Protein AF-A0A368CC00-F1 (afdb_monomer)

Nearest PDB structures (foldseek):
  4tw1-assembly1_D  TM=2.000E-01  e=1.979E+00  Staphylococcus aureus subsp. aureus USA300_TCH1516
  7zty-assembly1_A  TM=1.987E-01  e=5.947E+00  Thermochaetoides thermophila

Radius of gyration: 22.08 Å; Cα contacts (8 Å, |Δi|>4): 488; chains: 1; bounding box: 41×42×68 Å

Foldseek 3Di:
DWFDPPQQKTKAFDDPVCPVDAQQFWKWKDDPPDIDTATFNDWDPPPDRMIITGQPAPSAVVGDPHSGNPDRDDPPIDMDTDKDKDWDWDADPPAGAIFIKIKIWGTHPSDIDIDIDGDGPQWHDKDKWFFFDPPPLPLDGPDTHHPVVCVVVVRPVRTFKMKMKIKGWDRDLPAPAWDQDWDQGHNDTHTDDGTSIDMDMDIDMDTDDD

Secondary structure (DSSP, 8-state):
----SSTTEEEEE--TT-TT--TT-EEEEE-SS-EEEEE-SEE--SS-SEEEEE--BTSSSS-BSSS--SS---TT-EEEE---EEEEEEE-SSSSSEEEEEEEEEEETTEEEEEEEEEEETEEEEEEEEEE--STT-S---EEE-HHHHHHHT-GGGEEEEEEEEEEE-SS---SSPB--EEEETTEEEE--SBS--EEEEEEEEE---

Solvent-accessible surface area (backbone atoms only — not comparable to full-atom values): 11896 Å² total; per-residue (Å²): 112,28,81,52,98,48,53,43,42,49,53,40,69,67,60,94,86,50,81,80,72,47,38,23,23,38,34,36,38,36,53,100,85,52,74,48,79,46,34,27,47,39,57,56,82,80,85,53,71,53,31,45,33,30,27,46,46,67,75,29,57,93,44,27,95,47,34,63,47,97,65,80,56,46,67,83,47,48,76,45,81,56,74,55,70,47,75,48,74,43,74,36,90,89,57,78,62,24,12,35,32,39,33,41,46,45,49,50,71,32,40,81,46,75,50,79,43,84,74,43,75,29,25,74,45,78,34,63,20,37,18,26,37,83,62,93,76,78,84,51,62,77,49,70,41,44,66,70,56,34,64,75,69,70,43,68,92,35,47,36,27,38,34,39,8,38,34,36,37,44,82,59,63,77,42,94,59,70,39,77,61,72,46,77,28,45,92,38,82,41,79,59,78,78,37,26,44,50,71,53,78,48,77,52,74,45,79,48,85,128

Sequence (210 aa):
DHTSADHTKLILKRKQTQDWLEDGSLIVVCDAFNTTLFQASDISHNNQPDITIASAAAQVQPGNTTDQIDHDYSQGAQVANYEPSIYFIAQSVSEDGYSLFREYLNIAKGKLTSRREELVTGVENMQLQFGLDLDAQDGIADAYFSASHIDEYYMWDAVLAVKVGLLFASEDGVRKDFDNNEYVLADTLVSVNKDKRKRYINHFVVSVRN

Mean predicted aligned error: 6.99 Å

pLDDT: mean 88.18, std 9.99, range [43.09, 98.44]

Structure (mmCIF, N/CA/C/O backbone):
data_AF-A0A368CC00-F1
#
_entry.id   AF-A0A368CC00-F1
#
loop_
_atom_site.group_PDB
_atom_site.id
_atom_site.type_symbol
_atom_site.label_atom_id
_atom_site.label_alt_id
_atom_site.label_comp_id
_atom_site.label_asym_id
_atom_site.label_entity_id
_atom_site.label_seq_id
_atom_site.pdbx_PDB_ins_code
_atom_site.Cartn_x
_atom_site.Cartn_y
_atom_site.Cartn_z
_atom_site.occupancy
_atom_site.B_iso_or_equiv
_atom_site.auth_seq_id
_atom_site.auth_comp_id
_atom_site.auth_asym_id
_atom_site.auth_atom_id
_atom_site.pdbx_PDB_model_num
ATOM 1 N N . ASP A 1 1 ? 5.771 -3.993 -31.595 1.00 43.09 1 ASP A N 1
ATOM 2 C CA . ASP A 1 1 ? 7.012 -4.768 -31.764 1.00 43.09 1 ASP A CA 1
ATOM 3 C C . ASP A 1 1 ? 8.024 -4.136 -30.845 1.00 43.09 1 ASP A C 1
ATOM 5 O O . ASP A 1 1 ? 8.353 -2.975 -31.053 1.00 43.09 1 ASP A O 1
ATOM 9 N N . HIS A 1 2 ? 8.359 -4.834 -29.763 1.00 49.88 2 HIS A N 1
ATOM 10 C CA . HIS A 1 2 ? 9.325 -4.391 -28.764 1.00 49.88 2 HIS A CA 1
ATOM 11 C C . HIS A 1 2 ? 10.575 -5.241 -28.982 1.00 49.88 2 HIS A C 1
ATOM 13 O O . HIS A 1 2 ? 10.493 -6.467 -28.984 1.00 49.88 2 HIS A O 1
ATOM 19 N N . THR A 1 3 ? 11.693 -4.591 -29.275 1.00 45.44 3 THR A N 1
ATOM 20 C CA . THR A 1 3 ? 13.013 -5.216 -29.360 1.00 45.44 3 THR A CA 1
ATOM 21 C C . THR A 1 3 ? 13.986 -4.195 -28.807 1.00 45.44 3 THR A C 1
ATOM 23 O O . THR A 1 3 ? 14.222 -3.178 -29.461 1.00 45.44 3 THR A O 1
ATOM 26 N N . SER A 1 4 ? 14.525 -4.430 -27.619 1.00 47.78 4 SER A N 1
ATOM 27 C CA . SER A 1 4 ? 15.729 -3.736 -27.190 1.00 47.78 4 SER A CA 1
ATOM 28 C C . SER A 1 4 ? 16.816 -4.774 -26.961 1.00 47.78 4 SER A C 1
ATOM 30 O O . SER A 1 4 ? 16.560 -5.787 -26.336 1.00 47.78 4 SER A O 1
ATOM 32 N N . ALA A 1 5 ? 17.993 -4.542 -27.541 1.00 49.59 5 ALA A N 1
ATOM 33 C CA . ALA A 1 5 ? 19.247 -5.201 -27.165 1.00 49.59 5 ALA A CA 1
ATOM 34 C C . ALA A 1 5 ? 20.082 -4.281 -26.245 1.00 49.59 5 ALA A C 1
ATOM 36 O O . ALA A 1 5 ? 21.257 -4.532 -25.994 1.00 49.59 5 ALA A O 1
ATOM 37 N N . ASP A 1 6 ? 19.483 -3.168 -25.812 1.00 61.38 6 ASP A N 1
ATOM 38 C CA . ASP A 1 6 ? 20.037 -2.160 -24.918 1.00 61.38 6 ASP A CA 1
ATOM 39 C C . ASP A 1 6 ? 19.064 -2.043 -23.745 1.00 61.38 6 ASP A C 1
ATOM 41 O O . ASP A 1 6 ? 18.026 -1.380 -23.832 1.00 61.38 6 ASP A O 1
ATOM 45 N N . HIS A 1 7 ? 19.374 -2.736 -22.654 1.00 77.25 7 HIS A N 1
ATOM 46 C CA . HIS A 1 7 ? 18.510 -2.827 -21.479 1.00 77.25 7 HIS A CA 1
ATOM 47 C C . HIS A 1 7 ? 18.250 -1.446 -20.838 1.00 77.25 7 HIS A C 1
ATOM 49 O O . HIS A 1 7 ? 17.486 -1.350 -19.898 1.00 77.25 7 HIS A O 1
ATOM 55 N N . THR A 1 8 ? 18.825 -0.345 -21.335 1.00 83.00 8 THR A N 1
ATOM 56 C CA . THR A 1 8 ? 18.574 1.016 -20.831 1.00 83.00 8 THR A CA 1
ATOM 57 C C . THR A 1 8 ? 17.361 1.726 -21.443 1.00 83.00 8 THR A C 1
ATOM 59 O O . THR A 1 8 ? 17.079 2.888 -21.117 1.00 83.00 8 THR A O 1
ATOM 62 N N . LYS A 1 9 ? 16.671 1.086 -22.399 1.00 86.38 9 LYS A N 1
ATOM 63 C CA . LYS A 1 9 ? 15.578 1.709 -23.157 1.00 86.38 9 LYS A CA 1
ATOM 64 C C . LYS A 1 9 ? 14.440 0.747 -23.452 1.00 86.38 9 LYS A C 1
ATOM 66 O O . LYS A 1 9 ? 14.650 -0.377 -23.898 1.00 86.38 9 LYS A O 1
ATOM 71 N N . LEU A 1 10 ? 13.222 1.269 -23.349 1.00 88.88 10 LEU A N 1
ATOM 72 C CA . LEU A 1 10 ? 12.001 0.624 -23.816 1.00 88.88 10 LEU A CA 1
ATOM 73 C C . LEU A 1 10 ? 11.487 1.335 -25.074 1.00 88.88 10 LEU A C 1
ATOM 75 O O . LEU A 1 10 ? 11.320 2.553 -25.084 1.00 88.88 10 LEU A O 1
ATOM 79 N N . ILE A 1 11 ? 11.220 0.585 -26.146 1.00 87.81 11 ILE A N 1
ATOM 80 C CA . ILE A 1 11 ? 10.728 1.135 -27.420 1.00 87.81 11 ILE A CA 1
ATOM 81 C C . ILE A 1 11 ? 9.283 0.701 -27.635 1.00 87.81 11 ILE A C 1
ATOM 83 O O . ILE A 1 11 ? 9.006 -0.492 -27.720 1.00 87.81 11 ILE A O 1
ATOM 87 N N . LEU A 1 12 ? 8.357 1.650 -27.769 1.00 86.06 12 LEU A N 1
ATOM 88 C CA . LEU A 1 12 ? 6.931 1.415 -28.006 1.00 86.06 12 LEU A CA 1
ATOM 89 C C . LEU A 1 12 ? 6.512 1.900 -29.393 1.00 86.06 12 LEU A C 1
ATOM 91 O O . LEU A 1 12 ? 7.021 2.895 -29.891 1.00 86.06 12 LEU A O 1
ATOM 95 N N . LYS A 1 13 ? 5.504 1.263 -29.997 1.00 84.88 13 LYS A N 1
ATOM 96 C CA . LYS A 1 13 ? 4.810 1.855 -31.152 1.00 84.88 13 LYS A CA 1
ATOM 97 C C . LYS A 1 13 ? 3.886 2.971 -30.672 1.00 84.88 13 LYS A C 1
ATOM 99 O O . LYS A 1 13 ? 3.103 2.740 -29.748 1.00 84.88 13 LYS A O 1
ATOM 104 N N . ARG A 1 14 ? 3.938 4.140 -31.318 1.00 82.88 14 ARG A N 1
ATOM 105 C CA . ARG A 1 14 ? 3.078 5.274 -30.964 1.00 82.88 14 ARG A CA 1
ATOM 106 C C . ARG A 1 14 ? 1.606 4.964 -31.249 1.00 82.88 14 ARG A C 1
ATOM 108 O O . ARG A 1 14 ? 1.251 4.502 -32.333 1.00 82.88 14 ARG A O 1
ATOM 115 N N . LYS A 1 15 ? 0.740 5.287 -30.289 1.00 79.06 15 LYS A N 1
ATOM 116 C CA . LYS A 1 15 ? -0.726 5.262 -30.390 1.00 79.06 15 LYS A CA 1
ATOM 117 C C . LYS A 1 15 ? -1.311 6.558 -29.825 1.00 79.06 15 LYS A C 1
ATOM 119 O O . LYS A 1 15 ? -0.718 7.162 -28.943 1.00 79.06 15 LYS A O 1
ATOM 124 N N . GLN A 1 16 ? -2.498 6.954 -30.290 1.00 64.94 16 GLN A N 1
ATOM 125 C CA . GLN A 1 16 ? -3.190 8.165 -29.809 1.00 64.94 16 GLN A CA 1
ATOM 126 C C . GLN A 1 16 ? -3.558 8.126 -28.314 1.00 64.94 16 GLN A C 1
ATOM 128 O O . GLN A 1 16 ? -3.857 9.152 -27.734 1.00 64.94 16 GLN A O 1
ATOM 133 N N . THR A 1 17 ? -3.551 6.955 -27.675 1.00 72.75 17 THR A N 1
ATOM 134 C CA . THR A 1 17 ? -3.926 6.782 -26.260 1.00 72.75 17 THR A CA 1
ATOM 135 C C . THR A 1 17 ? -2.736 6.863 -25.296 1.00 72.75 17 THR A C 1
ATOM 137 O O . THR A 1 17 ? -2.856 6.456 -24.145 1.00 72.75 17 THR A O 1
ATOM 140 N N . GLN A 1 18 ? -1.567 7.307 -25.762 1.00 78.00 18 GLN A N 1
ATOM 141 C CA . GLN A 1 18 ? -0.317 7.345 -24.990 1.00 78.00 18 GLN A CA 1
ATOM 142 C C . GLN A 1 18 ? 0.048 8.753 -24.498 1.00 78.00 18 GLN A C 1
ATOM 144 O O . GLN A 1 18 ? 1.180 8.978 -24.088 1.00 78.00 18 GLN A O 1
ATOM 149 N N . ASP A 1 19 ? -0.910 9.682 -24.488 1.00 77.69 19 ASP A N 1
ATOM 150 C CA . ASP A 1 19 ? -0.701 11.076 -24.062 1.00 77.69 19 ASP A CA 1
ATOM 151 C C . ASP A 1 19 ? -0.300 11.217 -22.581 1.00 77.69 19 ASP A C 1
ATOM 153 O O . ASP A 1 19 ? 0.148 12.275 -22.156 1.00 77.69 19 ASP A O 1
ATOM 157 N N . TRP A 1 20 ? -0.448 10.149 -21.793 1.00 81.56 20 TRP A N 1
ATOM 158 C CA . TRP A 1 20 ? -0.016 10.074 -20.396 1.00 81.56 20 TRP A CA 1
ATOM 159 C C . TRP A 1 20 ? 1.500 9.851 -20.229 1.00 81.56 20 TRP A C 1
ATOM 161 O O . TRP A 1 20 ? 2.022 10.011 -19.125 1.00 81.56 20 TRP A O 1
ATOM 171 N N . LEU A 1 21 ? 2.208 9.450 -21.293 1.00 85.50 21 LEU A N 1
ATOM 172 C CA . LEU A 1 21 ? 3.658 9.258 -21.271 1.00 85.50 21 LEU A CA 1
ATOM 173 C C . LEU A 1 21 ? 4.362 10.617 -21.356 1.00 85.50 21 LEU A C 1
ATOM 175 O O . LEU A 1 21 ? 4.478 11.206 -22.432 1.00 85.50 21 LEU A O 1
ATOM 179 N N . GLU A 1 22 ? 4.875 11.078 -20.221 1.00 85.00 22 GLU A N 1
ATOM 180 C CA . GLU A 1 22 ? 5.704 12.274 -20.103 1.00 85.00 22 GLU A CA 1
ATOM 181 C C . GLU A 1 22 ? 7.027 11.938 -19.396 1.00 85.00 22 GLU A C 1
ATOM 183 O O . GLU A 1 22 ? 7.140 10.923 -18.700 1.00 85.00 22 GLU A O 1
ATOM 188 N N . ASP A 1 23 ? 8.036 12.800 -19.545 1.00 85.75 23 ASP A N 1
ATOM 189 C CA . ASP A 1 23 ? 9.272 12.685 -18.767 1.00 85.75 23 ASP A CA 1
ATOM 190 C C . ASP A 1 23 ? 8.954 12.561 -17.270 1.00 85.75 23 ASP A C 1
ATOM 192 O O . ASP A 1 23 ? 8.089 13.256 -16.731 1.00 85.75 23 ASP A O 1
ATOM 196 N N . GLY A 1 24 ? 9.651 11.671 -16.570 1.00 86.38 24 GLY A N 1
ATOM 197 C CA . GLY A 1 24 ? 9.467 11.429 -15.144 1.00 86.38 24 GLY A CA 1
ATOM 198 C C . GLY A 1 24 ? 8.246 10.591 -14.757 1.00 86.38 24 GLY A C 1
ATOM 199 O O . GLY A 1 24 ? 8.087 10.368 -13.554 1.00 86.38 24 GLY A O 1
ATOM 200 N N . SER A 1 25 ? 7.412 10.131 -15.700 1.00 86.62 25 SER A N 1
ATOM 201 C CA . SER A 1 25 ? 6.318 9.191 -15.410 1.00 86.62 25 SER A CA 1
ATOM 202 C C . SER A 1 25 ? 6.848 7.889 -14.798 1.00 86.62 25 SER A C 1
ATOM 204 O O . SER A 1 25 ? 7.896 7.385 -15.209 1.00 86.62 25 SER A O 1
ATOM 206 N N . LEU A 1 26 ? 6.111 7.321 -13.838 1.00 88.19 26 LEU A N 1
ATOM 207 C CA . LEU A 1 26 ? 6.349 5.958 -13.358 1.00 88.19 26 LEU A CA 1
ATOM 208 C C . LEU A 1 26 ? 5.630 4.963 -14.266 1.00 88.19 26 LEU A C 1
ATOM 210 O O . LEU A 1 26 ? 4.428 5.073 -14.509 1.00 88.19 26 LEU A O 1
ATOM 214 N N . ILE A 1 27 ? 6.374 3.988 -14.761 1.00 89.44 27 ILE A N 1
ATOM 215 C CA . ILE A 1 27 ? 5.919 3.059 -15.783 1.00 89.44 27 ILE A CA 1
ATOM 216 C C . ILE A 1 27 ? 6.045 1.646 -15.246 1.00 89.44 27 ILE A C 1
ATOM 218 O O . ILE A 1 27 ? 7.117 1.248 -14.793 1.00 89.44 27 ILE A O 1
ATOM 222 N N . VAL A 1 28 ? 4.957 0.886 -15.355 1.00 90.81 28 VAL A N 1
ATOM 223 C CA . VAL A 1 28 ? 5.006 -0.572 -15.258 1.00 90.81 28 VAL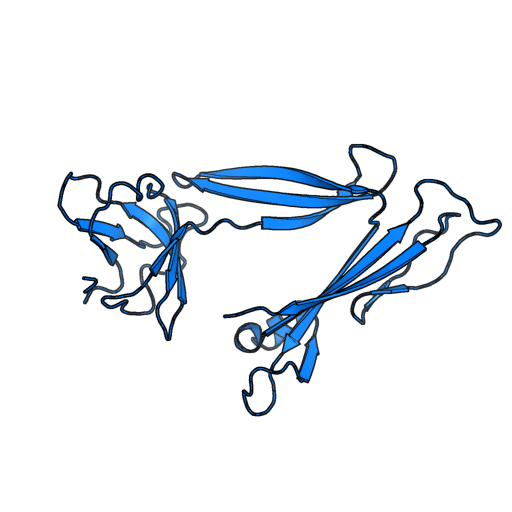 A CA 1
ATOM 224 C C . VAL A 1 28 ? 5.009 -1.137 -16.666 1.00 90.81 28 VAL A C 1
ATOM 226 O O . VAL A 1 28 ? 4.135 -0.819 -17.476 1.00 90.81 28 VAL A O 1
ATOM 229 N N . VAL A 1 29 ? 5.981 -1.992 -16.947 1.00 90.94 29 VAL A N 1
ATOM 230 C CA . VAL A 1 29 ? 5.980 -2.862 -18.117 1.00 90.94 29 VAL A CA 1
ATOM 231 C C . VAL A 1 29 ? 5.901 -4.307 -17.640 1.00 90.94 29 VAL A C 1
ATOM 233 O O . VAL A 1 29 ? 6.588 -4.676 -16.693 1.00 90.94 29 VAL A O 1
ATOM 236 N N . CYS A 1 30 ? 5.033 -5.108 -18.252 1.00 90.81 30 CYS A N 1
ATOM 237 C CA . CYS A 1 30 ? 4.874 -6.514 -17.899 1.00 90.81 30 CYS A CA 1
ATOM 238 C C . CYS A 1 30 ? 4.660 -7.404 -19.124 1.00 90.81 30 CYS A C 1
ATOM 240 O O . CYS A 1 30 ? 4.080 -6.992 -20.133 1.00 90.81 30 CYS A O 1
ATOM 242 N N . ASP A 1 31 ? 5.114 -8.647 -19.029 1.00 89.25 31 ASP A N 1
ATOM 243 C CA . ASP A 1 31 ? 4.758 -9.731 -19.938 1.00 89.25 31 ASP A CA 1
ATOM 244 C C . ASP A 1 31 ? 4.263 -10.955 -19.147 1.00 89.25 31 ASP A C 1
ATOM 246 O O . ASP A 1 31 ? 3.803 -10.828 -18.015 1.00 89.25 31 ASP A O 1
ATOM 25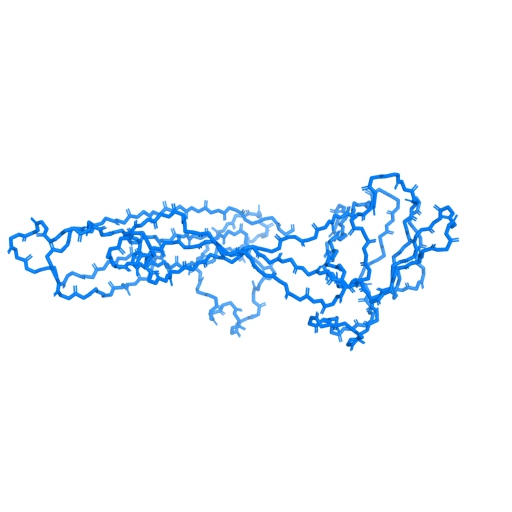0 N N . ALA A 1 32 ? 4.263 -12.141 -19.758 1.00 86.00 32 ALA A N 1
ATOM 251 C CA . ALA A 1 32 ? 3.787 -13.355 -19.097 1.00 86.00 32 ALA A CA 1
ATOM 252 C C . ALA A 1 32 ? 4.713 -13.862 -17.973 1.00 86.00 32 ALA A C 1
ATOM 254 O O . ALA A 1 32 ? 4.315 -14.770 -17.246 1.00 86.00 32 ALA A O 1
ATOM 255 N N . PHE A 1 33 ? 5.933 -13.332 -17.866 1.00 83.94 33 PHE A N 1
ATOM 256 C CA . PHE A 1 33 ? 6.987 -13.863 -17.004 1.00 83.94 33 PHE A CA 1
ATOM 257 C C . PHE A 1 33 ? 7.601 -12.814 -16.079 1.00 83.94 33 PHE A C 1
ATOM 259 O O . PHE A 1 33 ? 8.088 -13.186 -15.017 1.00 83.94 33 PHE A O 1
ATOM 266 N N . ASN A 1 34 ? 7.604 -11.537 -16.468 1.00 87.38 34 ASN A N 1
ATOM 267 C CA . ASN A 1 34 ? 8.261 -10.477 -15.711 1.00 87.38 34 ASN A CA 1
ATOM 268 C C . ASN A 1 34 ? 7.438 -9.191 -15.675 1.00 87.38 34 ASN A C 1
ATOM 270 O O . ASN A 1 34 ? 6.709 -8.865 -16.615 1.00 87.38 34 ASN A O 1
ATOM 274 N N . THR A 1 35 ? 7.641 -8.438 -14.596 1.00 88.69 35 THR A N 1
ATOM 275 C CA . THR A 1 35 ? 7.124 -7.086 -14.401 1.00 88.69 35 THR A CA 1
ATOM 276 C C . THR A 1 35 ? 8.266 -6.186 -13.936 1.00 88.69 35 THR A C 1
ATOM 278 O O . THR A 1 35 ? 8.996 -6.529 -13.011 1.00 88.69 35 THR A O 1
ATOM 281 N N . THR A 1 36 ? 8.410 -5.010 -14.544 1.00 90.00 36 THR A N 1
ATOM 282 C CA . THR A 1 36 ? 9.391 -3.994 -14.148 1.00 90.00 36 THR A CA 1
ATOM 283 C C . THR A 1 36 ? 8.680 -2.670 -13.926 1.00 90.00 36 THR A C 1
ATOM 285 O O . THR A 1 36 ? 7.953 -2.191 -14.798 1.00 90.00 36 THR A O 1
ATOM 288 N N . LEU A 1 37 ? 8.922 -2.064 -12.764 1.00 89.81 37 LEU A N 1
ATOM 289 C CA . LEU A 1 37 ? 8.551 -0.689 -12.449 1.00 89.81 37 LEU A CA 1
ATOM 290 C C . LEU A 1 37 ? 9.799 0.191 -12.554 1.00 89.81 37 LEU A C 1
ATOM 292 O O . LEU A 1 37 ? 10.796 -0.074 -11.890 1.00 89.81 37 LEU A O 1
ATOM 296 N N . PHE A 1 38 ? 9.736 1.253 -13.350 1.00 90.00 38 PHE A N 1
ATOM 297 C CA . PHE A 1 38 ? 10.816 2.234 -13.457 1.00 90.00 38 PHE A CA 1
ATOM 298 C C . PHE A 1 38 ? 10.265 3.636 -13.736 1.00 90.00 38 PHE A C 1
ATOM 300 O O . PHE A 1 38 ? 9.132 3.805 -14.185 1.00 90.00 38 PHE A O 1
ATOM 307 N N . GLN A 1 39 ? 11.066 4.661 -13.464 1.00 89.75 39 GLN A N 1
ATOM 308 C CA . GLN A 1 39 ? 10.773 6.045 -13.814 1.00 89.75 39 GLN A CA 1
ATOM 309 C C . GLN A 1 39 ? 11.385 6.383 -15.177 1.00 89.75 39 GLN A C 1
ATOM 311 O O . GLN A 1 39 ? 12.582 6.187 -15.396 1.00 89.75 39 GLN A O 1
ATOM 316 N N . ALA A 1 40 ? 10.588 6.926 -16.095 1.00 90.06 40 ALA A N 1
ATOM 317 C CA . ALA A 1 40 ? 11.091 7.418 -17.372 1.00 90.06 40 ALA A CA 1
ATOM 318 C C . ALA A 1 40 ? 12.011 8.625 -17.143 1.00 90.06 40 ALA A C 1
ATOM 320 O O . ALA A 1 40 ? 11.577 9.648 -16.618 1.00 90.06 40 ALA A O 1
ATOM 321 N N . SER A 1 41 ? 13.278 8.531 -17.539 1.00 89.56 41 SER A N 1
ATOM 322 C CA . SER A 1 41 ? 14.214 9.655 -17.445 1.00 89.56 41 SER A CA 1
ATOM 323 C C . SER A 1 41 ? 14.075 10.633 -18.613 1.00 89.56 41 SER A C 1
ATOM 325 O O . SER A 1 41 ? 14.362 11.812 -18.452 1.00 89.56 41 SER A O 1
ATOM 327 N N . ASP A 1 42 ? 13.683 10.122 -19.781 1.00 88.75 42 ASP A N 1
ATOM 328 C CA . ASP A 1 42 ? 13.477 10.876 -21.021 1.00 88.75 42 ASP A CA 1
ATOM 329 C C . ASP A 1 42 ? 12.530 10.088 -21.935 1.00 88.75 42 ASP A C 1
ATOM 331 O O . ASP A 1 42 ? 12.633 8.856 -22.026 1.00 88.75 42 ASP A O 1
ATOM 335 N N . ILE A 1 43 ? 11.613 10.784 -22.606 1.00 88.88 43 ILE A N 1
ATOM 336 C CA . ILE A 1 43 ? 10.687 10.213 -23.584 1.00 88.88 43 ILE A CA 1
ATOM 337 C C . ILE A 1 43 ? 10.849 10.914 -24.935 1.00 88.88 43 ILE A C 1
ATOM 339 O O . ILE A 1 43 ? 10.783 12.134 -25.071 1.00 88.88 43 ILE A O 1
ATOM 343 N N . SER A 1 44 ? 10.998 10.132 -26.008 1.00 88.69 44 SER A N 1
ATOM 344 C CA . SER A 1 44 ? 11.177 10.706 -27.341 1.00 88.69 44 SER A CA 1
ATOM 345 C C . SER A 1 44 ? 9.885 11.353 -27.872 1.00 88.69 44 SER A C 1
ATOM 347 O O . SER A 1 44 ? 8.945 10.672 -28.300 1.00 88.69 44 SER A O 1
ATOM 349 N N . HIS A 1 45 ? 9.876 12.683 -27.958 1.00 76.75 45 HIS A N 1
ATOM 350 C CA . HIS A 1 45 ? 8.760 13.481 -28.493 1.00 76.75 45 HIS A CA 1
ATOM 351 C C . HIS A 1 45 ? 8.883 13.825 -29.995 1.00 76.75 45 HIS A C 1
ATOM 353 O O . HIS A 1 45 ? 8.178 14.679 -30.525 1.00 76.75 45 HIS A O 1
ATOM 359 N N . ASN A 1 46 ? 9.777 13.162 -30.727 1.00 74.12 46 ASN A N 1
ATOM 360 C CA . ASN A 1 46 ? 10.240 13.541 -32.071 1.00 74.12 46 ASN A CA 1
ATOM 361 C C . ASN A 1 46 ? 9.299 13.193 -33.253 1.00 74.12 46 ASN A C 1
ATOM 363 O O . ASN A 1 46 ? 9.772 13.022 -34.377 1.00 74.12 46 ASN A O 1
ATOM 367 N N . ASN A 1 47 ? 7.982 13.071 -33.041 1.00 73.44 47 ASN A N 1
ATOM 368 C CA . ASN A 1 47 ? 6.987 12.710 -34.070 1.00 73.44 47 ASN A CA 1
ATOM 369 C C . ASN A 1 47 ? 7.282 11.418 -34.883 1.00 73.44 47 ASN A C 1
ATOM 371 O O . ASN A 1 47 ? 6.619 11.147 -35.881 1.00 73.44 47 ASN A O 1
ATOM 375 N N . GLN A 1 48 ? 8.206 10.566 -34.423 1.00 82.38 48 GLN A N 1
ATOM 376 C CA . GLN A 1 48 ? 8.544 9.279 -35.048 1.00 82.38 48 GLN A CA 1
ATOM 377 C C . GLN A 1 48 ? 7.476 8.200 -34.800 1.00 82.38 48 GLN A C 1
ATOM 379 O O . GLN A 1 48 ? 6.716 8.318 -33.841 1.00 82.38 48 GLN A O 1
ATOM 384 N N . PRO A 1 49 ? 7.385 7.140 -35.624 1.00 84.69 49 PRO A N 1
ATOM 385 C CA . PRO A 1 49 ? 6.419 6.055 -35.404 1.00 84.69 49 PRO A CA 1
ATOM 386 C C . PRO A 1 49 ? 6.613 5.327 -34.064 1.00 84.69 49 PRO A C 1
ATOM 388 O O . PRO A 1 49 ? 5.665 4.728 -33.550 1.00 84.69 49 PRO A O 1
ATOM 391 N N . ASP A 1 50 ? 7.814 5.419 -33.495 1.00 87.62 50 ASP A N 1
ATOM 392 C CA . ASP A 1 50 ? 8.205 4.744 -32.267 1.00 87.62 50 ASP A CA 1
ATOM 393 C C . ASP A 1 50 ? 8.482 5.781 -31.163 1.00 87.62 50 ASP A C 1
ATOM 395 O O . ASP A 1 50 ? 8.930 6.897 -31.435 1.00 87.62 50 ASP A O 1
ATOM 399 N N . ILE A 1 51 ? 8.173 5.411 -29.922 1.00 87.94 51 ILE A N 1
ATOM 400 C CA . ILE A 1 51 ? 8.473 6.155 -28.699 1.00 87.94 51 ILE A CA 1
ATOM 401 C C . ILE A 1 51 ? 9.572 5.390 -27.970 1.00 87.94 51 ILE A C 1
ATOM 403 O O . ILE A 1 51 ? 9.360 4.250 -27.564 1.00 87.94 51 ILE A O 1
ATOM 407 N N . THR A 1 52 ? 10.724 6.016 -27.789 1.00 89.31 52 THR A N 1
ATOM 408 C CA . THR A 1 52 ? 11.795 5.524 -26.926 1.00 89.31 52 THR A CA 1
ATOM 409 C C . THR A 1 52 ? 11.621 6.121 -25.539 1.00 89.31 52 THR A C 1
ATOM 411 O O . THR A 1 52 ? 11.452 7.331 -25.407 1.00 89.31 52 THR A O 1
ATOM 414 N N . ILE A 1 53 ? 11.683 5.272 -24.522 1.00 90.56 53 ILE A N 1
ATOM 415 C CA . ILE A 1 53 ? 11.623 5.628 -23.109 1.00 90.56 53 ILE A CA 1
ATOM 416 C C . ILE A 1 53 ? 12.956 5.210 -22.498 1.00 90.56 53 ILE A C 1
ATOM 418 O O . ILE A 1 53 ? 13.297 4.028 -22.527 1.00 90.56 53 ILE A O 1
ATOM 422 N N . ALA A 1 54 ? 13.716 6.167 -21.981 1.00 90.88 54 ALA A N 1
ATOM 423 C CA . ALA A 1 54 ? 14.975 5.902 -21.293 1.00 90.88 54 ALA A CA 1
ATOM 424 C C . ALA A 1 54 ? 14.756 5.707 -19.784 1.00 90.88 54 ALA A C 1
ATOM 426 O O . ALA A 1 54 ? 13.847 6.304 -19.203 1.00 90.88 54 ALA A O 1
ATOM 427 N N . SER A 1 55 ? 15.614 4.907 -19.150 1.00 90.44 55 SER A N 1
ATOM 428 C CA . SER A 1 55 ? 15.582 4.597 -17.712 1.00 90.44 55 SER A CA 1
ATOM 429 C C . SER A 1 55 ? 16.813 5.108 -16.952 1.00 90.44 55 SER A C 1
ATOM 431 O O . SER A 1 55 ? 17.172 4.537 -15.931 1.00 90.44 55 SER A O 1
ATOM 433 N N . ALA A 1 56 ? 17.472 6.183 -17.395 1.00 87.19 56 ALA A N 1
ATOM 434 C CA . ALA A 1 56 ? 18.733 6.640 -16.805 1.00 87.19 56 ALA A CA 1
ATOM 435 C C . ALA A 1 56 ? 18.653 6.868 -15.279 1.00 87.19 56 ALA A C 1
ATOM 437 O O . ALA A 1 56 ? 17.729 7.512 -14.771 1.00 87.19 56 ALA A O 1
ATOM 438 N N . ALA A 1 57 ? 19.667 6.385 -14.555 1.00 83.19 57 ALA A N 1
ATOM 439 C CA . ALA A 1 57 ? 19.750 6.509 -13.103 1.00 83.19 57 ALA A CA 1
ATOM 440 C C . ALA A 1 57 ? 19.850 7.977 -12.646 1.00 83.19 57 ALA A C 1
ATOM 442 O O . ALA A 1 57 ? 20.548 8.792 -13.255 1.00 83.19 57 ALA A O 1
ATOM 443 N N . ALA A 1 58 ? 19.180 8.298 -11.534 1.00 71.81 58 ALA A N 1
ATOM 444 C CA . ALA A 1 58 ? 19.294 9.566 -10.797 1.00 71.81 58 ALA A CA 1
ATOM 445 C C . ALA A 1 58 ? 19.089 10.886 -11.591 1.00 71.81 58 ALA A C 1
ATOM 447 O O . ALA A 1 58 ? 19.441 11.956 -11.094 1.00 71.81 58 ALA A O 1
ATOM 448 N N . GLN A 1 59 ? 18.520 10.851 -12.803 1.00 70.44 59 GLN A N 1
ATOM 449 C CA . GLN A 1 59 ? 18.190 12.061 -13.585 1.00 70.44 59 GLN A CA 1
ATOM 450 C C . GLN A 1 59 ? 16.842 12.687 -13.192 1.00 70.44 59 GLN A C 1
ATOM 452 O O . GLN A 1 59 ? 16.609 13.874 -13.408 1.00 70.44 59 GLN A O 1
ATOM 457 N N . VAL A 1 60 ? 15.964 11.889 -12.591 1.00 73.56 60 VAL A N 1
ATOM 458 C CA . VAL A 1 60 ? 14.630 12.267 -12.111 1.00 73.56 60 VAL A CA 1
ATOM 459 C C . VAL A 1 60 ? 14.516 11.925 -10.625 1.00 73.56 60 VAL A C 1
ATOM 461 O O . VAL A 1 60 ? 15.289 11.117 -10.123 1.00 73.56 60 VAL A O 1
ATOM 464 N N . GLN A 1 61 ? 13.610 12.584 -9.899 1.00 75.00 61 GLN A N 1
ATOM 465 C CA . GLN A 1 61 ? 13.362 12.324 -8.475 1.00 75.00 61 GLN A CA 1
ATOM 466 C C . GLN A 1 61 ? 11.997 11.622 -8.319 1.00 75.00 61 GLN A C 1
ATOM 468 O O . GLN A 1 61 ? 11.020 12.096 -8.912 1.00 75.00 61 GLN A O 1
ATOM 473 N N . PRO A 1 62 ? 11.895 10.510 -7.556 1.00 76.00 62 PRO A N 1
ATOM 474 C CA . PRO A 1 62 ? 12.950 9.876 -6.744 1.00 76.00 62 PRO A CA 1
ATOM 475 C C . PRO A 1 62 ? 14.043 9.141 -7.549 1.00 76.00 62 PRO A C 1
ATOM 477 O O . PRO A 1 62 ? 15.142 8.967 -7.032 1.00 76.00 62 PRO A O 1
ATOM 480 N N . GLY A 1 63 ? 13.780 8.791 -8.812 1.00 84.62 63 GLY A N 1
ATOM 481 C CA . GLY A 1 63 ? 14.771 8.253 -9.746 1.00 84.62 63 GLY A CA 1
ATOM 482 C C . GLY A 1 63 ? 14.924 6.739 -9.732 1.00 84.62 63 GLY A C 1
ATOM 483 O O . GLY A 1 63 ? 14.518 6.060 -8.793 1.00 84.62 63 GLY A O 1
ATOM 484 N N . ASN A 1 64 ? 15.544 6.219 -10.792 1.00 88.19 64 ASN A N 1
ATOM 485 C CA . ASN A 1 64 ? 15.934 4.814 -10.863 1.00 88.19 64 ASN A CA 1
ATOM 486 C C . ASN A 1 64 ? 17.255 4.591 -10.127 1.00 88.19 64 ASN A C 1
ATOM 488 O O . ASN A 1 64 ? 18.166 5.425 -10.195 1.00 88.19 64 ASN A O 1
ATOM 492 N N . THR A 1 65 ? 17.363 3.442 -9.465 1.00 87.88 65 THR A N 1
ATOM 493 C CA . THR A 1 65 ? 18.581 2.970 -8.794 1.00 87.88 65 THR A CA 1
ATOM 494 C C . THR A 1 65 ? 19.673 2.583 -9.790 1.00 87.88 65 THR A C 1
ATOM 496 O O . THR A 1 65 ? 20.853 2.806 -9.528 1.00 87.88 65 THR A O 1
ATOM 499 N N . THR A 1 66 ? 19.283 2.023 -10.934 1.00 87.56 66 THR A N 1
ATOM 500 C CA . THR A 1 66 ? 20.154 1.656 -12.057 1.00 87.56 66 THR A CA 1
ATOM 501 C C . THR A 1 66 ? 19.605 2.270 -13.343 1.00 87.56 66 THR A C 1
ATOM 503 O O . THR A 1 66 ? 18.495 2.797 -13.365 1.00 87.56 66 THR A O 1
ATOM 506 N N . ASP A 1 67 ? 20.395 2.252 -14.415 1.00 87.25 67 ASP A N 1
ATOM 507 C CA . ASP A 1 67 ? 19.915 2.620 -15.746 1.00 87.25 67 ASP A CA 1
ATOM 508 C C . ASP A 1 67 ? 19.326 1.433 -16.520 1.00 87.25 67 ASP A C 1
ATOM 510 O O . ASP A 1 67 ? 18.802 1.636 -17.611 1.00 87.25 67 ASP A O 1
ATOM 514 N N . GLN A 1 68 ? 19.392 0.221 -15.965 1.00 86.06 68 GLN A N 1
ATOM 515 C CA . GLN A 1 68 ? 18.958 -1.016 -16.606 1.00 86.06 68 GLN A CA 1
ATOM 516 C C . GLN A 1 68 ? 17.481 -1.299 -16.309 1.00 86.06 68 GLN A C 1
ATOM 518 O O . GLN A 1 68 ? 17.010 -1.165 -15.184 1.00 86.06 68 GLN A O 1
ATOM 523 N N . ILE A 1 69 ? 16.767 -1.733 -17.337 1.00 87.06 69 ILE A N 1
ATOM 524 C CA . ILE A 1 69 ? 15.491 -2.428 -17.276 1.00 87.06 69 ILE A CA 1
ATOM 525 C C . ILE A 1 69 ? 15.863 -3.908 -17.244 1.00 87.06 69 ILE A C 1
ATOM 527 O O . ILE A 1 69 ? 16.415 -4.433 -18.208 1.00 87.06 69 ILE A O 1
ATOM 531 N N . ASP A 1 70 ? 15.602 -4.568 -16.120 1.00 79.38 70 ASP A N 1
ATOM 532 C CA . ASP A 1 70 ? 16.165 -5.890 -15.802 1.00 79.38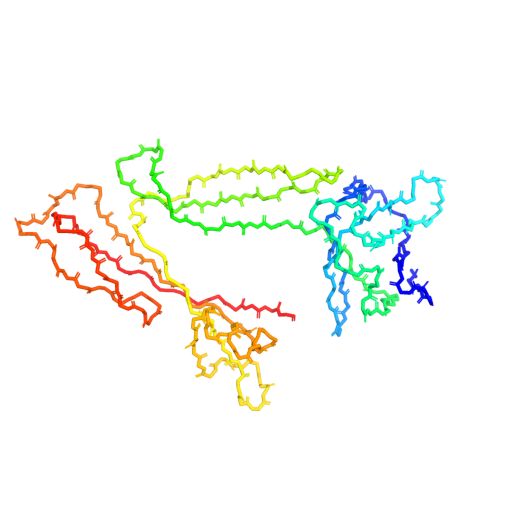 70 ASP A CA 1
ATOM 533 C C . ASP A 1 70 ? 15.654 -7.046 -16.690 1.00 79.38 70 ASP A C 1
ATOM 535 O O . ASP A 1 70 ? 16.064 -8.193 -16.511 1.00 79.38 70 ASP A O 1
ATOM 539 N N . HIS A 1 71 ? 14.780 -6.763 -17.662 1.00 85.69 71 HIS A N 1
ATOM 540 C CA . HIS A 1 71 ? 14.200 -7.750 -18.568 1.00 85.69 71 HIS A CA 1
ATOM 541 C C . HIS A 1 71 ? 13.939 -7.186 -19.971 1.00 85.69 71 HIS A C 1
ATOM 543 O O . HIS A 1 71 ? 13.438 -6.069 -20.133 1.00 85.69 71 HIS A O 1
ATOM 549 N N . ASP A 1 72 ? 14.216 -8.004 -20.989 1.00 84.06 72 ASP A N 1
ATOM 550 C CA . ASP A 1 72 ? 13.917 -7.692 -22.386 1.00 84.06 72 ASP A CA 1
ATOM 551 C C . ASP A 1 72 ? 12.449 -7.993 -22.701 1.00 84.06 72 ASP A C 1
ATOM 553 O O . ASP A 1 72 ? 12.035 -9.134 -22.927 1.00 84.06 72 ASP A O 1
ATOM 557 N N . TYR A 1 73 ? 11.647 -6.937 -22.785 1.00 85.12 73 TYR A N 1
ATOM 558 C CA . TYR A 1 73 ? 10.236 -7.050 -23.131 1.00 85.12 73 TYR A CA 1
ATOM 559 C C . TYR A 1 73 ? 10.034 -7.223 -24.639 1.00 85.12 73 TYR A C 1
ATOM 561 O O . TYR A 1 73 ? 10.441 -6.388 -25.451 1.00 85.12 73 TYR A O 1
ATOM 569 N N . SER A 1 74 ? 9.358 -8.310 -25.013 1.00 80.62 74 SER A N 1
ATOM 570 C CA . SER A 1 74 ? 9.088 -8.677 -26.408 1.00 80.62 74 SER A CA 1
ATOM 571 C C . SER A 1 74 ? 7.710 -8.206 -26.900 1.00 80.62 74 SER A C 1
ATOM 573 O O . SER A 1 74 ? 6.938 -7.554 -26.191 1.00 80.62 74 SER A O 1
ATOM 575 N N . GLN A 1 75 ? 7.384 -8.498 -28.164 1.00 76.75 75 GLN A N 1
ATOM 576 C CA . GLN A 1 75 ? 6.073 -8.186 -28.738 1.00 76.75 75 GLN A CA 1
ATOM 577 C C . GLN A 1 75 ? 4.949 -8.844 -27.915 1.00 76.75 75 GLN A C 1
ATOM 579 O O . GLN A 1 75 ? 4.908 -10.059 -27.770 1.00 76.75 75 GLN A O 1
ATOM 584 N N . GLY A 1 76 ? 4.010 -8.031 -27.423 1.00 79.56 76 GLY A N 1
ATOM 585 C CA . GLY A 1 76 ? 2.902 -8.492 -26.578 1.00 79.56 76 GLY A CA 1
ATOM 586 C C . GLY A 1 76 ? 3.007 -8.049 -25.119 1.00 79.56 76 GLY A C 1
ATOM 587 O O . GLY A 1 76 ? 1.996 -8.107 -24.421 1.00 79.56 76 GLY A O 1
ATOM 588 N N . ALA A 1 77 ? 4.168 -7.539 -24.691 1.00 87.81 77 ALA A N 1
ATOM 589 C CA . ALA A 1 77 ? 4.302 -6.855 -23.411 1.00 87.81 77 ALA A CA 1
ATOM 590 C C . ALA A 1 77 ? 3.325 -5.673 -23.306 1.00 87.81 77 ALA A C 1
ATOM 592 O O . ALA A 1 77 ? 3.018 -4.988 -24.291 1.00 87.81 77 ALA A O 1
ATOM 593 N N . GLN A 1 78 ? 2.825 -5.447 -22.099 1.00 88.88 78 GLN A N 1
ATOM 594 C CA . GLN A 1 78 ? 1.911 -4.366 -21.777 1.00 88.88 78 GLN A CA 1
ATOM 595 C C . GLN A 1 78 ? 2.652 -3.284 -21.011 1.00 88.88 78 GLN A C 1
ATOM 597 O O . GLN A 1 78 ? 3.530 -3.565 -20.204 1.00 88.88 78 GLN A O 1
ATOM 602 N N . VAL A 1 79 ? 2.287 -2.036 -21.284 1.00 89.19 79 VAL A N 1
ATOM 603 C CA . VAL A 1 79 ? 2.847 -0.866 -20.613 1.00 89.19 79 VAL A CA 1
ATOM 604 C C . VAL A 1 79 ? 1.701 -0.051 -20.052 1.00 89.19 79 VAL A C 1
ATOM 606 O O . VAL A 1 79 ? 0.753 0.263 -20.777 1.00 89.19 79 VAL A O 1
ATOM 609 N N . ALA A 1 80 ? 1.803 0.292 -18.776 1.00 89.25 80 ALA A N 1
ATOM 610 C CA . ALA A 1 80 ? 0.796 1.035 -18.045 1.00 89.25 80 ALA A CA 1
ATOM 611 C C . ALA A 1 80 ? 1.436 2.124 -17.180 1.00 89.25 80 ALA A C 1
ATOM 613 O O . ALA A 1 80 ? 2.594 2.023 -16.766 1.00 89.25 80 ALA A O 1
ATOM 614 N N . ASN A 1 81 ? 0.649 3.161 -16.901 1.00 86.62 81 ASN A N 1
ATOM 615 C CA . ASN A 1 81 ? 0.995 4.149 -15.891 1.00 86.62 81 ASN A CA 1
ATOM 616 C C . ASN A 1 81 ? 0.943 3.491 -14.509 1.00 86.62 81 ASN A C 1
ATOM 618 O O . ASN A 1 81 ? -0.007 2.762 -14.214 1.00 86.62 81 ASN A O 1
ATOM 622 N N . TYR A 1 82 ? 1.932 3.762 -13.662 1.00 87.81 82 TYR A N 1
ATOM 623 C CA . TYR A 1 82 ? 1.881 3.354 -12.265 1.00 87.81 82 TYR A CA 1
ATOM 624 C C . TYR A 1 82 ? 1.254 4.459 -11.416 1.00 87.81 82 TYR A C 1
ATOM 626 O O . TYR A 1 82 ? 1.770 5.576 -11.359 1.00 87.81 82 TYR A O 1
ATOM 634 N N . GLU A 1 83 ? 0.169 4.139 -10.714 1.00 85.75 83 GLU A N 1
ATOM 635 C CA . GLU A 1 83 ? -0.541 5.079 -9.840 1.00 85.75 83 GLU A CA 1
ATOM 636 C C . GLU A 1 83 ? -0.509 4.579 -8.388 1.00 85.75 83 GLU A C 1
ATOM 638 O O . GLU A 1 83 ? -1.388 3.820 -7.968 1.00 85.75 83 GLU A O 1
ATOM 643 N N . PRO A 1 84 ? 0.507 4.972 -7.596 1.00 87.06 84 PRO A N 1
ATOM 644 C CA . PRO A 1 84 ? 0.606 4.526 -6.218 1.00 87.06 84 PRO A CA 1
ATOM 645 C C . PRO A 1 84 ? -0.460 5.183 -5.333 1.00 87.06 84 PRO A C 1
ATOM 647 O O . PRO A 1 84 ? -0.776 6.368 -5.460 1.00 87.06 84 PRO A O 1
ATOM 650 N N . SER A 1 85 ? -0.972 4.414 -4.371 1.00 92.19 85 SER A N 1
ATOM 651 C CA . SER A 1 85 ? -1.850 4.905 -3.305 1.00 92.19 85 SER A CA 1
ATOM 652 C C . SER A 1 85 ? -1.310 4.483 -1.943 1.00 92.19 85 SER A C 1
ATOM 654 O O . SER A 1 85 ? -0.959 3.322 -1.749 1.00 92.19 85 SER A O 1
ATOM 656 N N . ILE A 1 86 ? -1.284 5.413 -0.992 1.00 95.00 86 ILE A N 1
ATOM 657 C CA . ILE A 1 86 ? -0.920 5.155 0.404 1.00 95.00 86 ILE A CA 1
ATOM 658 C C . ILE A 1 86 ? -2.195 5.135 1.242 1.00 95.00 86 ILE A C 1
ATOM 660 O O . ILE A 1 86 ? -3.004 6.054 1.143 1.00 95.00 86 ILE A O 1
ATOM 664 N N . TYR A 1 87 ? -2.350 4.130 2.101 1.00 96.19 87 TYR A N 1
ATOM 665 C CA . TYR A 1 87 ? -3.396 4.094 3.123 1.00 96.19 87 TYR A CA 1
ATOM 666 C C . TYR A 1 87 ? -2.769 4.278 4.500 1.00 96.19 87 TYR A C 1
ATOM 668 O O . TYR A 1 87 ? -1.754 3.652 4.803 1.00 96.19 87 TYR A O 1
ATOM 676 N N . PHE A 1 88 ? -3.346 5.137 5.335 1.00 97.31 88 PHE A N 1
ATOM 677 C CA . PHE A 1 88 ? -2.816 5.408 6.673 1.00 97.31 88 PHE A CA 1
ATOM 678 C C . PHE A 1 88 ? -3.892 5.950 7.609 1.00 97.31 88 PHE A C 1
ATOM 680 O O . PHE A 1 88 ? -4.932 6.444 7.174 1.00 97.31 88 PHE A O 1
ATOM 687 N N . ILE A 1 89 ? -3.614 5.863 8.908 1.00 97.31 89 ILE A N 1
ATOM 688 C CA . ILE A 1 89 ? -4.450 6.451 9.953 1.00 97.31 89 ILE A CA 1
ATOM 689 C C . ILE A 1 89 ? -3.899 7.828 10.310 1.00 97.31 89 ILE A C 1
ATOM 691 O O . ILE A 1 89 ? -2.705 7.974 10.574 1.00 97.31 89 ILE A O 1
ATOM 695 N N . ALA A 1 90 ? -4.764 8.837 10.323 1.00 97.31 90 ALA A N 1
ATOM 696 C CA . ALA A 1 90 ? -4.424 10.187 10.762 1.00 97.31 90 ALA A CA 1
ATOM 697 C C . ALA A 1 90 ? -5.609 10.840 11.473 1.00 97.31 90 ALA A C 1
A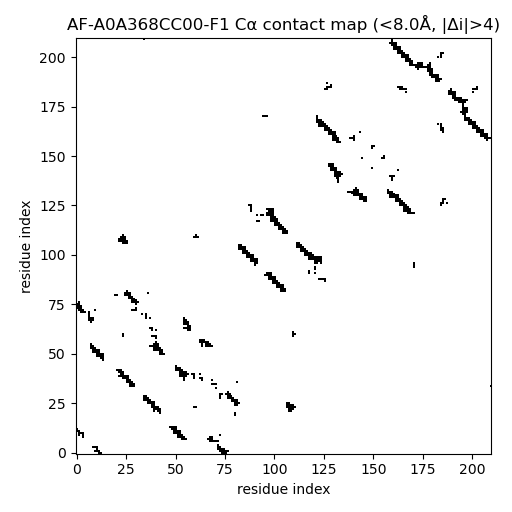TOM 699 O O . ALA A 1 90 ? -6.705 10.283 11.504 1.00 97.31 90 ALA A O 1
ATOM 700 N N . GLN A 1 91 ? -5.371 12.003 12.083 1.00 96.56 91 GLN A N 1
ATOM 701 C CA . GLN A 1 91 ? -6.433 12.770 12.723 1.00 96.56 91 GLN A CA 1
ATOM 702 C C . GLN A 1 91 ? -7.526 13.096 11.699 1.00 96.56 91 GLN A C 1
ATOM 704 O O . GLN A 1 91 ? -7.223 13.534 10.586 1.00 96.56 91 GLN A O 1
ATOM 709 N N . SER A 1 92 ? -8.772 12.853 12.094 1.00 96.06 92 SER A N 1
ATOM 710 C CA . SER A 1 92 ? -9.952 13.124 11.282 1.00 96.06 92 SER A CA 1
ATOM 711 C C . SER A 1 92 ? -10.061 14.615 10.961 1.00 96.06 92 SER A C 1
ATOM 713 O O . SER A 1 92 ? -9.663 15.465 11.764 1.00 96.06 92 SER A O 1
ATOM 715 N N . VAL A 1 93 ? -10.573 14.932 9.770 1.00 95.75 93 VAL A N 1
ATOM 716 C CA . VAL A 1 93 ? -10.880 16.320 9.369 1.00 95.75 93 VAL A CA 1
ATOM 717 C C . VAL A 1 93 ? -12.380 16.605 9.348 1.00 95.75 93 VAL A C 1
ATOM 719 O O . VAL A 1 93 ? -12.769 17.769 9.239 1.00 95.75 93 VAL A O 1
ATOM 722 N N . SER A 1 94 ? -13.206 15.565 9.466 1.00 92.88 94 SER A N 1
ATOM 723 C CA . SER A 1 94 ? -14.667 15.669 9.457 1.00 92.88 94 SER A CA 1
ATOM 724 C C . SER A 1 94 ? -15.292 15.532 10.848 1.00 92.88 94 SER A C 1
ATOM 726 O O . SER A 1 94 ? -16.372 16.068 11.078 1.00 92.88 94 SER A O 1
ATOM 728 N N . GLU A 1 95 ? -14.619 14.840 11.770 1.00 89.31 95 GLU A N 1
ATOM 729 C CA . GLU A 1 95 ? -15.117 14.475 13.107 1.00 89.31 95 GLU A CA 1
ATOM 730 C C . GLU A 1 95 ? -13.975 14.502 14.141 1.00 89.31 95 GLU A C 1
ATOM 732 O O . GLU A 1 95 ? -12.807 14.686 13.791 1.00 89.31 95 GLU A O 1
ATOM 737 N N . ASP A 1 96 ? -14.289 14.288 15.420 1.00 88.62 96 ASP A N 1
ATOM 738 C CA . ASP A 1 96 ? -13.264 14.096 16.448 1.00 88.62 96 ASP A CA 1
ATOM 739 C C . ASP A 1 96 ? -12.638 12.691 16.354 1.00 88.62 96 ASP A C 1
ATOM 741 O O . ASP A 1 96 ? -13.311 11.681 16.152 1.00 88.62 96 ASP A O 1
ATOM 745 N N . GLY A 1 97 ? -11.322 12.603 16.560 1.00 91.12 97 GLY A N 1
ATOM 746 C CA . GLY A 1 97 ? -10.591 11.333 16.591 1.00 91.12 97 GLY A CA 1
ATOM 747 C C . GLY A 1 97 ? -9.759 11.071 15.336 1.00 91.12 97 GLY A C 1
ATOM 748 O O . GLY A 1 97 ? -9.083 11.969 14.834 1.00 91.12 97 GLY A O 1
ATOM 749 N N . TYR A 1 98 ? -9.742 9.818 14.881 1.00 95.50 98 TYR A N 1
ATOM 750 C CA . TYR A 1 98 ? -8.896 9.343 13.783 1.00 95.50 98 TYR A CA 1
ATOM 751 C C . TYR A 1 98 ? -9.728 8.743 12.653 1.00 95.50 98 TYR A C 1
ATOM 753 O O . TYR A 1 98 ? -10.816 8.214 12.884 1.00 95.50 98 TYR A O 1
ATOM 761 N N . SER A 1 99 ? -9.173 8.792 11.448 1.00 97.56 99 SER A N 1
ATOM 762 C CA . SER A 1 99 ? -9.793 8.277 10.234 1.00 97.56 99 SER A CA 1
ATOM 763 C C . SER A 1 99 ? -8.794 7.488 9.399 1.00 97.56 99 SER A C 1
ATOM 765 O O . SER A 1 99 ? -7.581 7.719 9.455 1.00 97.56 99 SER A O 1
ATOM 767 N N . LEU A 1 100 ? -9.322 6.589 8.570 1.00 97.69 100 LEU A N 1
ATOM 768 C CA . LEU A 1 100 ? -8.578 5.978 7.479 1.00 97.69 100 LEU A CA 1
ATOM 769 C C . LEU A 1 100 ? -8.535 6.958 6.309 1.00 97.69 100 LEU A C 1
ATOM 771 O O . LEU A 1 100 ? -9.571 7.355 5.774 1.00 97.69 100 LEU A O 1
ATOM 775 N N . PHE A 1 101 ? -7.327 7.304 5.891 1.00 98.44 101 PHE A N 1
ATOM 776 C CA . PHE A 1 101 ? -7.068 8.124 4.721 1.00 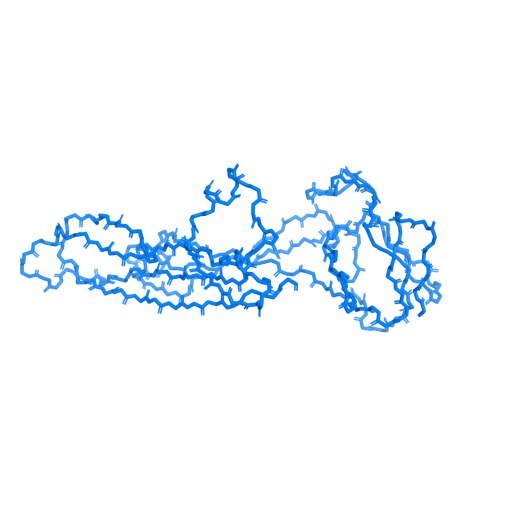98.44 101 PHE A CA 1
ATOM 777 C C . PHE A 1 101 ? -6.497 7.285 3.587 1.00 98.44 101 PHE A C 1
ATOM 779 O O . PHE A 1 101 ? -5.792 6.298 3.809 1.00 98.44 101 PHE A O 1
ATOM 786 N N . ARG A 1 102 ? -6.758 7.743 2.365 1.00 97.94 102 ARG A N 1
ATOM 787 C CA . ARG A 1 102 ? -6.035 7.355 1.158 1.00 97.94 102 ARG A CA 1
ATOM 788 C C . ARG A 1 102 ? -5.354 8.578 0.568 1.00 97.94 102 ARG A C 1
ATOM 790 O O . ARG A 1 102 ? -5.972 9.626 0.408 1.00 97.94 102 ARG A O 1
ATOM 797 N N . GLU A 1 103 ? -4.088 8.448 0.212 1.00 96.38 103 GLU A N 1
ATOM 798 C CA . GLU A 1 103 ? -3.324 9.479 -0.478 1.00 96.38 103 GLU A CA 1
ATOM 799 C C . GLU A 1 103 ? -2.848 8.944 -1.824 1.00 96.38 103 GLU A C 1
ATOM 801 O O . GLU A 1 103 ? -2.055 8.008 -1.895 1.00 96.38 103 GLU A O 1
ATOM 806 N N . TYR A 1 104 ? -3.385 9.528 -2.893 1.00 93.31 104 TYR A N 1
ATOM 807 C CA . TYR A 1 104 ? -2.972 9.241 -4.259 1.00 93.31 104 TYR A CA 1
ATOM 808 C C . TYR A 1 104 ? -1.691 9.994 -4.550 1.00 93.31 104 TYR A C 1
ATOM 810 O O . TYR A 1 104 ? -1.626 11.202 -4.309 1.00 93.31 104 TYR A O 1
ATOM 818 N N . LEU A 1 105 ? -0.708 9.299 -5.103 1.00 88.12 105 LEU A N 1
ATOM 819 C CA . LEU A 1 105 ? 0.538 9.891 -5.549 1.00 88.12 105 LEU A CA 1
ATOM 820 C C . LEU A 1 105 ? 0.508 10.023 -7.069 1.00 88.12 105 LEU A C 1
ATOM 822 O O . LEU A 1 105 ? 0.165 9.084 -7.780 1.00 88.12 105 LEU A O 1
ATOM 826 N N . ASN A 1 106 ? 0.891 11.190 -7.569 1.00 83.25 106 ASN A N 1
ATOM 827 C CA . ASN A 1 106 ? 1.108 11.416 -8.988 1.00 83.25 106 ASN A CA 1
ATOM 828 C C . ASN A 1 106 ? 2.528 11.946 -9.179 1.00 83.25 106 ASN A C 1
ATOM 830 O O . ASN A 1 106 ? 2.899 12.965 -8.585 1.00 83.25 106 ASN A O 1
ATOM 834 N N . ILE A 1 107 ? 3.305 11.239 -9.996 1.00 78.00 107 ILE A N 1
ATOM 835 C CA . ILE A 1 107 ? 4.639 11.653 -10.409 1.00 78.00 107 ILE A CA 1
ATOM 836 C C . ILE A 1 107 ? 4.591 11.975 -11.896 1.00 78.00 107 ILE A C 1
ATOM 838 O O . ILE A 1 107 ? 4.444 11.084 -12.727 1.00 78.00 107 ILE A O 1
ATOM 842 N N . ALA A 1 108 ? 4.746 13.255 -12.212 1.00 72.12 108 ALA A N 1
ATOM 843 C CA . ALA A 1 108 ? 4.850 13.743 -13.579 1.00 72.12 108 ALA A CA 1
ATOM 844 C C . ALA A 1 108 ? 5.975 14.776 -13.642 1.00 72.12 108 ALA A C 1
ATOM 846 O O . ALA A 1 108 ? 6.118 15.601 -12.733 1.00 72.12 108 ALA A O 1
ATOM 847 N N . LYS A 1 109 ? 6.797 14.739 -14.696 1.00 74.00 109 LYS A N 1
ATOM 848 C CA . LYS A 1 109 ? 7.922 15.677 -14.901 1.00 74.00 109 LYS A CA 1
ATOM 849 C C . LYS A 1 109 ? 8.896 15.704 -13.723 1.00 74.00 109 LYS A C 1
ATOM 851 O O . LYS A 1 109 ? 9.385 16.761 -13.331 1.00 74.00 109 LYS A O 1
ATOM 856 N N . GLY A 1 110 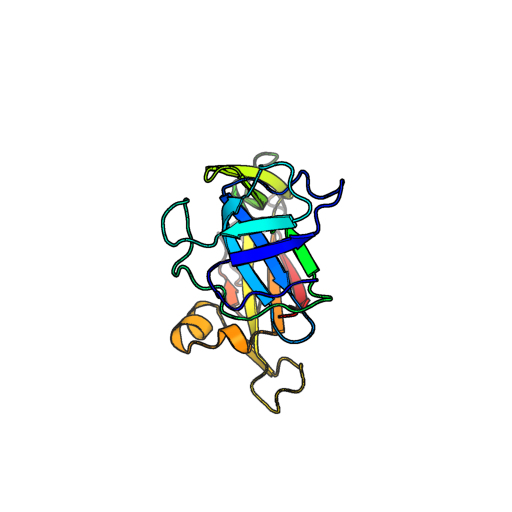? 9.112 14.540 -13.102 1.00 70.88 110 GLY A N 1
ATOM 857 C CA . GLY A 1 110 ? 9.979 14.381 -11.929 1.00 70.88 110 GLY A CA 1
ATOM 858 C C . GLY A 1 110 ? 9.476 15.099 -10.672 1.00 70.88 110 GLY A C 1
ATOM 859 O O . GLY A 1 110 ? 10.242 15.292 -9.729 1.00 70.88 110 GLY A O 1
ATOM 860 N N . LYS A 1 111 ? 8.207 15.526 -10.648 1.00 77.69 111 LYS A N 1
ATOM 861 C CA . LYS A 1 111 ? 7.583 16.188 -9.506 1.00 77.69 111 LYS A CA 1
ATOM 862 C C . LYS A 1 111 ? 6.528 15.282 -8.889 1.00 77.69 111 LYS A C 1
ATOM 864 O O . LYS A 1 111 ? 5.535 14.948 -9.530 1.00 77.69 111 LYS A O 1
ATOM 869 N N . LEU A 1 112 ? 6.721 14.960 -7.613 1.00 82.00 112 LEU A N 1
ATOM 870 C CA . LEU A 1 112 ? 5.704 14.305 -6.804 1.00 82.00 112 LEU A CA 1
ATOM 871 C C . LEU A 1 112 ? 4.632 15.322 -6.398 1.00 82.00 112 LEU A C 1
ATOM 873 O O . LEU A 1 112 ? 4.918 16.377 -5.828 1.00 82.00 112 LEU A O 1
ATOM 877 N N . THR A 1 113 ? 3.385 14.979 -6.677 1.00 87.62 113 THR A N 1
ATOM 878 C CA . THR A 1 113 ? 2.198 15.629 -6.128 1.00 87.62 113 THR A CA 1
ATOM 879 C C . THR A 1 113 ? 1.331 14.572 -5.468 1.00 87.62 113 THR A C 1
ATOM 881 O O . THR A 1 113 ? 1.394 13.398 -5.835 1.00 87.62 113 THR A O 1
ATOM 884 N N . SER A 1 114 ? 0.527 14.970 -4.487 1.00 92.38 114 SER A N 1
ATOM 885 C CA . SER A 1 114 ? -0.388 14.043 -3.840 1.00 92.38 114 SER A CA 1
ATOM 886 C C . SER A 1 114 ? -1.753 14.663 -3.581 1.00 92.38 114 SER A C 1
ATOM 888 O O . SER A 1 114 ? -1.897 15.881 -3.434 1.00 92.38 114 SER A O 1
ATOM 890 N N . ARG A 1 115 ? -2.776 13.806 -3.557 1.00 94.56 115 ARG A N 1
ATOM 891 C CA . ARG A 1 115 ? -4.134 14.166 -3.146 1.00 94.56 115 ARG A CA 1
ATOM 892 C C . ARG A 1 115 ? -4.578 13.229 -2.041 1.00 94.56 115 ARG A C 1
ATOM 894 O O . ARG A 1 115 ? -4.721 12.030 -2.264 1.00 94.56 115 ARG A O 1
ATOM 901 N N . ARG A 1 116 ? -4.846 13.799 -0.873 1.00 96.00 116 ARG A N 1
ATOM 902 C CA . ARG A 1 116 ? -5.366 13.083 0.288 1.00 96.00 116 ARG A CA 1
ATOM 903 C C . ARG A 1 116 ? -6.893 13.082 0.297 1.00 96.00 116 ARG A C 1
ATOM 905 O O . ARG A 1 116 ? -7.516 14.091 -0.019 1.00 96.00 116 ARG A O 1
ATOM 912 N N . GLU A 1 117 ? -7.468 11.951 0.674 1.00 97.38 117 GLU A N 1
ATOM 913 C CA . GLU A 1 117 ? -8.900 11.696 0.786 1.00 97.38 117 GLU A CA 1
ATOM 914 C C . GLU A 1 117 ? -9.176 10.985 2.117 1.00 97.38 117 GLU A C 1
ATOM 916 O O . GLU A 1 117 ? -8.553 9.966 2.419 1.00 97.38 117 GLU A O 1
ATOM 921 N N . GLU A 1 118 ? -10.089 11.528 2.921 1.00 97.69 118 GLU A N 1
ATOM 922 C CA . GLU A 1 118 ? -10.619 10.847 4.105 1.00 97.69 118 GLU A CA 1
ATOM 923 C C . GLU A 1 118 ? -11.662 9.821 3.656 1.00 97.69 118 GLU A C 1
ATOM 925 O O . GLU A 1 118 ? -12.613 10.178 2.964 1.00 97.69 118 GLU A O 1
ATOM 930 N N . LEU A 1 119 ? -11.470 8.545 3.999 1.00 96.50 119 LEU A N 1
ATOM 931 C CA . LEU A 1 119 ? -12.354 7.467 3.551 1.00 96.50 119 LEU A CA 1
ATOM 932 C C . LEU A 1 119 ? -13.418 7.128 4.586 1.00 96.50 119 LEU A C 1
ATOM 934 O O . LEU A 1 119 ? -14.594 7.010 4.250 1.00 96.50 119 LEU A O 1
ATOM 938 N N . VAL A 1 120 ? -12.987 6.899 5.828 1.00 95.50 120 VAL A N 1
ATOM 939 C CA . VAL A 1 120 ? -13.855 6.420 6.907 1.00 95.50 120 VAL A CA 1
ATOM 940 C C . VAL A 1 120 ? -13.371 6.986 8.235 1.00 95.50 120 VAL A C 1
ATOM 942 O O . VAL A 1 120 ? -12.198 6.824 8.580 1.00 95.50 120 VAL A O 1
ATOM 945 N N . THR A 1 121 ? -14.276 7.617 8.980 1.00 96.06 121 THR A N 1
ATOM 946 C CA . THR A 1 121 ? -14.014 8.122 10.329 1.00 96.06 121 THR A CA 1
ATOM 947 C C . THR A 1 121 ? -14.071 7.011 11.376 1.00 96.06 121 THR A C 1
ATOM 949 O O . THR A 1 121 ? -14.551 5.900 11.131 1.00 96.06 121 THR A O 1
ATOM 952 N N . GLY A 1 122 ? -13.518 7.287 12.557 1.00 95.56 122 GLY A N 1
ATOM 953 C CA . GLY A 1 122 ? -13.510 6.359 13.685 1.00 95.56 122 GLY A CA 1
ATOM 954 C C . GLY A 1 122 ? -12.546 5.181 13.527 1.00 95.56 122 GLY A C 1
ATOM 955 O O . GLY A 1 122 ? -12.628 4.241 14.313 1.00 95.56 122 GLY A O 1
ATOM 956 N N . VAL A 1 123 ? -11.635 5.196 12.548 1.00 96.88 123 VAL A N 1
ATOM 957 C CA . VAL A 1 123 ? -10.593 4.165 12.405 1.00 96.88 123 VAL A CA 1
ATOM 958 C C . VAL A 1 123 ? -9.366 4.591 13.197 1.00 96.88 123 VAL A C 1
ATOM 960 O O . VAL A 1 123 ? -8.678 5.537 12.829 1.00 96.88 123 VAL A O 1
ATOM 963 N N . GLU A 1 124 ? -9.075 3.891 14.289 1.00 95.31 124 GLU A N 1
ATOM 964 C CA . GLU A 1 124 ? -8.032 4.304 15.240 1.00 95.31 124 GLU A CA 1
ATOM 965 C C . GLU A 1 124 ? -6.710 3.580 15.036 1.00 95.31 124 GLU A C 1
ATOM 967 O O . GLU A 1 124 ? -5.664 4.029 15.504 1.00 95.31 124 GLU A O 1
ATOM 972 N N . ASN A 1 125 ? -6.763 2.409 14.406 1.00 97.31 125 ASN A N 1
ATOM 973 C CA . ASN A 1 125 ? -5.597 1.572 14.215 1.00 97.31 125 ASN A CA 1
ATOM 974 C C . ASN A 1 125 ? -5.749 0.699 12.969 1.00 97.31 125 ASN A C 1
ATOM 976 O O . ASN A 1 125 ? -6.838 0.202 12.675 1.00 97.31 125 ASN A O 1
ATOM 980 N N . MET A 1 126 ? -4.634 0.504 12.272 1.00 97.56 126 MET A N 1
ATOM 981 C CA . MET A 1 126 ? -4.500 -0.406 11.146 1.00 97.56 126 MET A CA 1
ATOM 982 C C . MET A 1 126 ? -3.219 -1.214 11.337 1.00 97.56 126 MET A C 1
ATOM 984 O O . MET A 1 126 ? -2.153 -0.632 11.522 1.00 97.56 126 MET A O 1
ATOM 988 N N . GLN A 1 127 ? -3.333 -2.537 11.279 1.00 97.69 127 GLN A N 1
ATOM 989 C CA . GLN A 1 127 ? -2.207 -3.468 11.306 1.00 97.69 127 GLN A CA 1
ATOM 990 C C . GLN A 1 127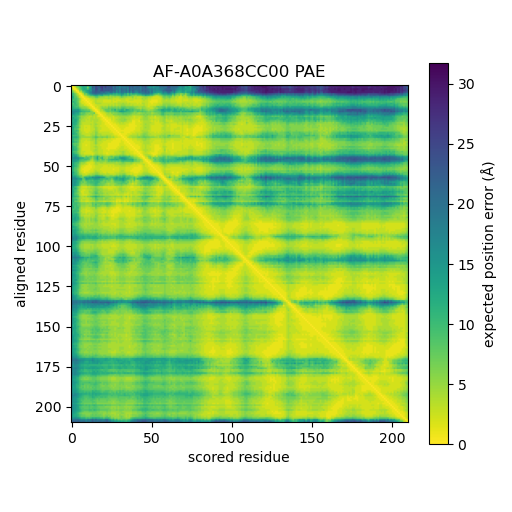 ? -2.201 -4.307 10.037 1.00 97.69 127 GLN A C 1
ATOM 992 O O . GLN A 1 127 ? -3.259 -4.652 9.503 1.00 97.69 127 GLN A O 1
ATOM 997 N N . LEU A 1 128 ? -0.998 -4.630 9.572 1.00 97.31 128 LEU A N 1
ATOM 998 C CA . LEU A 1 128 ? -0.766 -5.405 8.363 1.00 97.31 128 LEU A CA 1
ATOM 999 C C . LEU A 1 128 ? 0.137 -6.590 8.695 1.00 97.31 128 LEU A C 1
ATOM 1001 O O . LEU A 1 128 ? 1.147 -6.434 9.380 1.00 97.31 128 LEU A O 1
ATOM 1005 N N . GLN A 1 129 ? -0.215 -7.753 8.161 1.00 97.69 129 GLN A N 1
ATOM 1006 C CA . GLN A 1 129 ? 0.673 -8.906 8.064 1.00 97.69 129 GLN A CA 1
ATOM 1007 C C . GLN A 1 129 ? 0.654 -9.411 6.629 1.00 97.69 129 GLN A C 1
ATOM 1009 O O . GLN A 1 129 ? -0.362 -9.330 5.944 1.00 97.69 129 GLN A O 1
ATOM 1014 N N . PHE A 1 130 ? 1.757 -9.972 6.184 1.00 96.81 130 PHE A N 1
ATOM 1015 C CA . PHE A 1 130 ? 1.982 -10.377 4.808 1.00 96.81 130 PHE A CA 1
ATOM 1016 C C . PHE A 1 130 ? 2.050 -11.897 4.757 1.00 96.81 130 PHE A C 1
ATOM 1018 O O . PHE A 1 130 ? 2.811 -12.502 5.508 1.00 96.81 130 PHE A O 1
ATOM 1025 N N . GLY A 1 131 ? 1.203 -12.495 3.926 1.00 95.62 131 GLY A N 1
ATOM 1026 C CA . GLY A 1 131 ? 1.130 -13.931 3.707 1.00 95.62 131 GLY A CA 1
ATOM 1027 C C . GLY A 1 131 ? 2.193 -14.366 2.709 1.00 95.62 131 GLY A C 1
ATOM 1028 O O . GLY A 1 131 ? 2.214 -13.841 1.594 1.00 95.62 131 GLY A O 1
ATOM 1029 N N . LEU A 1 132 ? 3.049 -15.299 3.117 1.00 94.69 132 LEU A N 1
ATOM 1030 C CA . LEU A 1 132 ? 4.130 -15.841 2.298 1.00 94.69 132 LEU A CA 1
ATOM 1031 C C . LEU A 1 132 ? 3.816 -17.266 1.866 1.00 94.69 132 LEU A C 1
ATOM 1033 O O . LEU A 1 132 ? 3.304 -18.047 2.667 1.00 94.69 132 LEU A O 1
ATOM 1037 N N . ASP A 1 133 ? 4.192 -17.582 0.636 1.00 91.94 133 ASP A N 1
ATOM 1038 C CA . ASP A 1 133 ? 4.308 -18.943 0.118 1.00 91.94 133 ASP A CA 1
ATOM 1039 C C . ASP A 1 133 ? 5.731 -19.446 0.400 1.00 91.94 133 ASP A C 1
ATOM 1041 O O . ASP A 1 133 ? 6.720 -18.984 -0.179 1.00 91.94 133 ASP A O 1
ATOM 1045 N N . LEU A 1 134 ? 5.838 -20.305 1.409 1.00 88.06 134 LEU A N 1
ATOM 1046 C CA . LEU A 1 134 ? 7.087 -20.851 1.928 1.00 88.06 134 LEU A CA 1
ATOM 1047 C C . LEU A 1 134 ? 7.291 -22.306 1.503 1.00 88.06 134 LEU A C 1
ATOM 1049 O O . LEU A 1 134 ? 8.438 -22.766 1.452 1.00 88.06 134 LEU A O 1
ATOM 1053 N N . ASP A 1 135 ? 6.209 -23.033 1.230 1.00 78.69 135 ASP A N 1
ATOM 1054 C CA . ASP A 1 135 ? 6.211 -24.432 0.832 1.00 78.69 135 ASP A CA 1
ATOM 1055 C C . ASP A 1 135 ? 5.715 -24.619 -0.607 1.00 78.69 135 ASP A C 1
ATOM 1057 O O . ASP A 1 135 ? 4.829 -23.927 -1.070 1.00 78.69 135 ASP A O 1
ATOM 1061 N N . ALA A 1 136 ? 6.341 -25.545 -1.342 1.00 72.75 136 ALA A N 1
ATOM 1062 C CA . ALA A 1 136 ? 5.955 -25.984 -2.691 1.00 72.75 136 ALA A CA 1
ATOM 1063 C C . ALA A 1 136 ? 5.796 -24.917 -3.808 1.00 72.75 136 ALA A C 1
ATOM 1065 O O . ALA A 1 136 ? 5.707 -25.327 -4.969 1.00 72.75 136 ALA A O 1
ATOM 1066 N N . GLN A 1 137 ? 5.826 -23.610 -3.510 1.00 77.44 137 GLN A N 1
ATOM 1067 C CA . GLN A 1 137 ? 5.563 -22.507 -4.437 1.00 77.44 137 GLN A CA 1
ATOM 1068 C C . GLN A 1 137 ? 4.233 -22.703 -5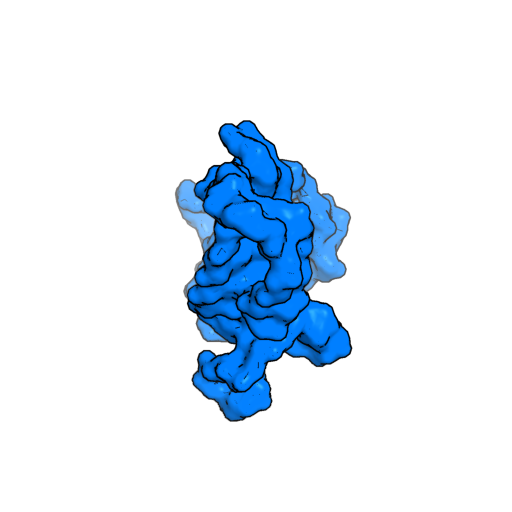.180 1.00 77.44 137 GLN A C 1
ATOM 1070 O O . GLN A 1 137 ? 4.154 -22.564 -6.406 1.00 77.44 1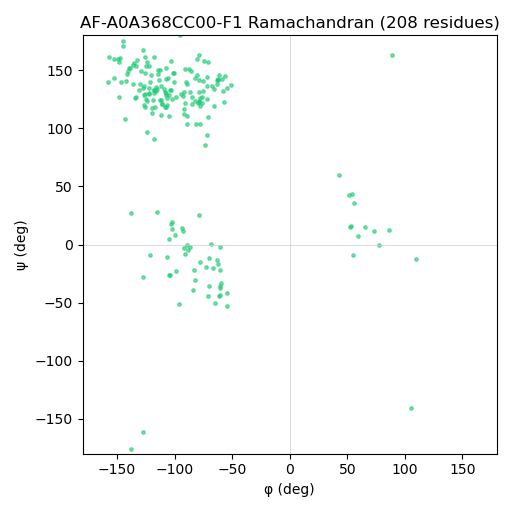37 GLN A O 1
ATOM 1075 N N . ASP A 1 138 ? 3.201 -23.126 -4.445 1.00 81.00 138 ASP A N 1
ATOM 1076 C CA . ASP A 1 138 ? 1.905 -23.524 -4.999 1.00 81.00 138 ASP A CA 1
ATOM 1077 C C . ASP A 1 138 ? 0.902 -22.362 -5.132 1.00 81.00 138 ASP A C 1
ATOM 1079 O O . ASP A 1 138 ? -0.204 -22.537 -5.661 1.00 81.00 138 ASP A O 1
ATOM 1083 N N . GLY A 1 139 ? 1.309 -21.154 -4.733 1.00 82.38 139 GLY A N 1
ATOM 1084 C CA . GLY A 1 139 ? 0.502 -19.946 -4.797 1.00 82.38 139 GLY A CA 1
ATOM 1085 C C . GLY A 1 139 ? -0.397 -19.737 -3.575 1.00 82.38 139 GLY A C 1
ATOM 1086 O O . GLY A 1 139 ? -1.308 -18.900 -3.636 1.00 82.38 139 GLY A O 1
ATOM 1087 N N . ILE A 1 140 ? -0.190 -20.486 -2.490 1.00 85.56 140 ILE A N 1
ATOM 1088 C CA . ILE A 1 140 ? -0.967 -20.404 -1.253 1.00 85.56 140 ILE A CA 1
ATOM 1089 C C . ILE A 1 140 ? -0.088 -19.834 -0.133 1.00 85.56 140 ILE A C 1
ATOM 1091 O O . ILE A 1 140 ? 1.072 -20.180 0.026 1.00 85.56 140 ILE A O 1
ATOM 1095 N N . ALA A 1 141 ? -0.646 -18.913 0.658 1.00 91.31 141 ALA A N 1
ATOM 1096 C CA . ALA A 1 141 ? 0.067 -18.363 1.807 1.00 91.31 141 ALA A CA 1
ATOM 1097 C C . ALA A 1 141 ? 0.049 -19.346 2.992 1.00 91.31 141 ALA A C 1
ATOM 1099 O O . ALA A 1 141 ? -1.021 -19.623 3.544 1.00 91.31 141 ALA A O 1
ATOM 1100 N N . ASP A 1 142 ? 1.228 -19.776 3.436 1.00 92.06 142 ASP A N 1
ATOM 1101 C CA . ASP A 1 142 ? 1.425 -20.715 4.547 1.00 92.06 142 ASP A CA 1
ATOM 1102 C C . ASP A 1 142 ? 1.418 -20.025 5.909 1.00 92.06 142 ASP A C 1
ATOM 1104 O O . ASP A 1 142 ? 0.896 -20.538 6.904 1.00 92.06 142 ASP A O 1
ATOM 1108 N N . ALA A 1 143 ? 2.022 -18.840 5.963 1.00 93.75 143 ALA A N 1
ATOM 1109 C CA . ALA A 1 143 ? 2.227 -18.091 7.192 1.00 93.75 143 ALA A CA 1
ATOM 1110 C C . ALA A 1 143 ? 2.203 -16.583 6.939 1.00 93.75 143 ALA A C 1
ATOM 1112 O O . ALA A 1 143 ? 2.437 -16.115 5.827 1.00 93.75 143 ALA A O 1
ATOM 1113 N N . TYR A 1 144 ? 1.902 -15.826 7.996 1.00 95.88 144 TYR A N 1
ATOM 1114 C CA . TYR A 1 144 ? 1.788 -14.372 7.964 1.00 95.88 144 TYR A CA 1
ATOM 1115 C C . TYR A 1 144 ? 2.858 -13.734 8.847 1.00 95.88 144 TYR A C 1
ATOM 1117 O O . TYR A 1 144 ? 3.016 -14.137 10.000 1.00 95.88 144 TYR A O 1
ATOM 1125 N N . PHE A 1 145 ? 3.558 -12.734 8.313 1.00 96.69 145 PHE A N 1
ATOM 1126 C CA . PHE A 1 145 ? 4.647 -12.043 9.004 1.00 96.69 145 PHE A CA 1
ATOM 1127 C C . PHE A 1 145 ? 4.536 -10.521 8.896 1.00 96.69 145 PHE A C 1
ATOM 1129 O O . PHE A 1 145 ? 3.899 -9.982 7.989 1.00 96.69 145 PHE A O 1
ATOM 1136 N N . SER A 1 146 ? 5.182 -9.807 9.820 1.00 96.62 146 SER A N 1
ATOM 1137 C CA . SER A 1 146 ? 5.291 -8.351 9.747 1.00 96.62 146 SER A CA 1
ATOM 1138 C C . SER A 1 146 ? 6.239 -7.934 8.621 1.00 96.62 146 SER A C 1
ATOM 1140 O O . SER A 1 146 ? 7.155 -8.673 8.262 1.00 96.62 146 SER A O 1
ATOM 1142 N N . ALA A 1 147 ? 6.085 -6.703 8.123 1.00 95.81 147 ALA A N 1
ATOM 1143 C CA . ALA A 1 147 ? 7.033 -6.129 7.162 1.00 95.81 147 ALA A CA 1
ATOM 1144 C C . ALA A 1 147 ? 8.477 -6.171 7.688 1.00 95.81 147 ALA A C 1
ATOM 1146 O O . ALA A 1 147 ? 9.380 -6.558 6.962 1.00 95.81 147 ALA A O 1
ATOM 1147 N N . SER A 1 148 ? 8.684 -5.869 8.977 1.00 96.56 148 SER A N 1
ATOM 1148 C CA . SER A 1 148 ? 10.017 -5.897 9.590 1.00 96.56 148 SER A CA 1
ATOM 1149 C C . SER A 1 148 ? 10.674 -7.276 9.534 1.00 96.56 148 SER A C 1
ATOM 1151 O O . SER A 1 148 ? 11.884 -7.365 9.374 1.00 96.56 148 SER A O 1
ATOM 1153 N N . HIS A 1 149 ? 9.886 -8.345 9.677 1.00 96.31 149 HIS A N 1
ATOM 1154 C CA . HIS A 1 149 ? 10.388 -9.708 9.557 1.00 96.31 149 HIS A CA 1
ATOM 1155 C C . HIS A 1 149 ? 10.739 -10.023 8.099 1.00 96.31 149 HIS A C 1
ATOM 1157 O O . HIS A 1 149 ? 11.807 -10.554 7.825 1.00 96.31 149 HIS A O 1
ATOM 1163 N N . ILE A 1 150 ? 9.882 -9.643 7.150 1.00 96.12 150 ILE A N 1
ATOM 1164 C CA . ILE A 1 150 ? 10.165 -9.838 5.722 1.00 96.12 150 ILE A CA 1
ATOM 1165 C C . ILE A 1 150 ? 11.431 -9.092 5.299 1.00 96.12 150 ILE A C 1
ATOM 1167 O O . ILE A 1 150 ? 12.247 -9.668 4.584 1.00 96.12 150 ILE A O 1
ATOM 1171 N N . ASP A 1 151 ? 11.608 -7.850 5.756 1.00 95.88 151 ASP A N 1
ATOM 1172 C CA . ASP A 1 151 ? 12.803 -7.042 5.504 1.00 95.88 151 ASP A CA 1
ATOM 1173 C C . ASP A 1 151 ? 14.063 -7.698 6.080 1.00 95.88 151 ASP A C 1
ATOM 1175 O O . ASP A 1 151 ? 15.088 -7.766 5.407 1.00 95.88 151 ASP A O 1
ATOM 1179 N N . GLU A 1 152 ? 13.991 -8.210 7.313 1.00 96.94 152 GLU A N 1
ATOM 1180 C CA . GLU A 1 152 ? 15.114 -8.880 7.979 1.00 96.94 152 GLU A CA 1
ATOM 1181 C C . GLU A 1 152 ? 15.594 -10.121 7.208 1.00 96.94 152 GLU A C 1
ATOM 1183 O O . GLU A 1 152 ? 16.799 -10.373 7.131 1.00 96.94 152 GLU A O 1
ATOM 1188 N N . TYR A 1 153 ? 14.663 -10.869 6.609 1.00 95.25 153 TYR A N 1
ATOM 1189 C CA . TYR A 1 153 ? 14.944 -12.122 5.903 1.00 95.25 153 TYR A CA 1
ATOM 1190 C C . TYR A 1 153 ? 14.905 -12.013 4.367 1.00 95.25 153 TYR A C 1
ATOM 1192 O O . TYR A 1 153 ? 15.088 -13.024 3.692 1.00 95.25 153 TYR A O 1
ATOM 1200 N N . TYR A 1 154 ? 14.716 -10.812 3.806 1.00 94.06 154 TYR A N 1
ATOM 1201 C CA . TYR A 1 154 ? 14.642 -10.537 2.361 1.00 94.06 154 TYR A CA 1
ATOM 1202 C C . TYR A 1 154 ? 13.601 -11.392 1.610 1.00 94.06 154 TYR A C 1
ATOM 1204 O O . TYR A 1 154 ? 13.873 -11.912 0.532 1.00 94.06 154 TYR A O 1
ATOM 1212 N N . MET A 1 155 ? 12.400 -11.550 2.175 1.00 92.12 155 MET A N 1
ATOM 1213 C CA . MET A 1 155 ? 11.384 -12.499 1.673 1.00 92.12 155 MET A CA 1
ATOM 1214 C C . MET A 1 155 ? 10.248 -11.846 0.867 1.00 92.12 155 MET A C 1
ATOM 1216 O O . MET A 1 155 ? 9.175 -12.433 0.733 1.00 92.12 155 MET A O 1
ATOM 1220 N N . TRP A 1 156 ? 10.444 -10.627 0.355 1.00 92.12 156 TRP A N 1
ATOM 1221 C CA . TRP A 1 156 ? 9.399 -9.895 -0.377 1.00 92.12 156 TRP A CA 1
ATOM 1222 C C . TRP A 1 156 ? 8.908 -10.640 -1.623 1.00 92.12 156 TRP A C 1
ATOM 1224 O O . TRP A 1 156 ? 7.717 -10.596 -1.925 1.00 92.12 156 TRP A O 1
ATOM 1234 N N . ASP A 1 157 ? 9.793 -11.392 -2.279 1.00 89.12 157 ASP A N 1
ATOM 1235 C CA . ASP A 1 157 ? 9.470 -12.167 -3.482 1.00 89.12 157 ASP A CA 1
ATOM 1236 C C . ASP A 1 157 ? 8.484 -13.320 -3.214 1.00 89.12 157 ASP A C 1
ATOM 1238 O O . ASP A 1 157 ? 7.821 -13.789 -4.135 1.00 89.12 157 ASP A O 1
ATOM 1242 N N . ALA A 1 158 ? 8.350 -13.756 -1.955 1.00 91.44 158 ALA A N 1
ATOM 1243 C CA . ALA A 1 158 ? 7.435 -14.823 -1.541 1.00 91.44 158 ALA A CA 1
ATOM 1244 C C . ALA A 1 158 ? 6.053 -14.309 -1.094 1.00 91.44 158 ALA A C 1
ATOM 1246 O O . ALA A 1 158 ? 5.185 -15.102 -0.730 1.00 91.44 158 ALA A O 1
ATOM 1247 N N . VAL A 1 159 ? 5.834 -12.990 -1.064 1.00 93.69 159 VAL A N 1
ATOM 1248 C CA . VAL A 1 159 ? 4.583 -12.396 -0.574 1.00 93.69 159 VAL A CA 1
ATOM 1249 C C . VAL A 1 159 ? 3.470 -12.548 -1.613 1.00 93.69 159 VAL A C 1
ATOM 1251 O O . VAL A 1 159 ? 3.560 -12.009 -2.712 1.00 93.69 159 VAL A O 1
ATOM 1254 N N . LEU A 1 160 ? 2.369 -13.197 -1.224 1.00 93.75 160 LEU A N 1
ATOM 1255 C CA . LEU A 1 160 ? 1.189 -13.418 -2.076 1.00 93.75 160 LEU A CA 1
ATOM 1256 C C . LEU A 1 160 ? -0.105 -12.831 -1.510 1.00 93.75 160 LEU A C 1
ATOM 1258 O O . LEU A 1 160 ? -1.144 -12.828 -2.174 1.00 93.75 160 LEU A O 1
ATOM 1262 N N . ALA A 1 161 ? -0.096 -12.362 -0.265 1.00 94.94 161 ALA A N 1
ATOM 1263 C CA . ALA A 1 161 ? -1.281 -11.792 0.357 1.00 94.94 161 ALA A CA 1
ATOM 1264 C C . ALA A 1 161 ? -0.933 -10.767 1.434 1.00 94.94 161 ALA A C 1
ATOM 1266 O O . ALA A 1 161 ? 0.146 -10.788 2.017 1.00 94.94 161 ALA A O 1
ATOM 1267 N N . VAL A 1 162 ? -1.892 -9.907 1.760 1.00 96.44 162 VAL A N 1
ATOM 1268 C CA . VAL A 1 162 ? -1.840 -9.012 2.916 1.00 96.44 162 VAL A CA 1
ATOM 1269 C C . VAL A 1 162 ? -3.099 -9.214 3.745 1.00 96.44 162 VAL A C 1
ATOM 1271 O O . VAL A 1 162 ? -4.216 -9.014 3.267 1.00 96.44 162 VAL A O 1
ATOM 1274 N N . LYS A 1 163 ? -2.926 -9.608 5.005 1.00 97.12 163 LYS A N 1
ATOM 1275 C CA . LYS A 1 163 ? -3.964 -9.597 6.033 1.00 97.12 163 LYS A CA 1
ATOM 1276 C C . LYS A 1 163 ? -4.013 -8.207 6.653 1.00 97.12 163 LYS A C 1
ATOM 1278 O O . LYS A 1 163 ? -3.033 -7.739 7.228 1.00 97.12 163 LYS A O 1
ATOM 1283 N N . VAL A 1 164 ? -5.174 -7.575 6.555 1.00 97.56 164 VAL A N 1
ATOM 1284 C CA . VAL A 1 164 ? -5.439 -6.237 7.080 1.00 97.56 164 VAL A CA 1
ATOM 1285 C C . VAL A 1 164 ? -6.338 -6.353 8.303 1.00 97.56 164 VAL A C 1
ATOM 1287 O O . VAL A 1 164 ? -7.374 -7.020 8.259 1.00 97.56 164 VAL A O 1
ATOM 1290 N N . GLY A 1 165 ? -5.947 -5.698 9.394 1.00 98.06 165 GLY A N 1
ATOM 1291 C CA . GLY A 1 165 ? -6.753 -5.548 10.599 1.00 98.06 165 GLY A CA 1
ATOM 1292 C C . GLY A 1 165 ? -7.033 -4.089 10.894 1.00 98.06 165 GLY A C 1
ATOM 1293 O O . GLY A 1 165 ? -6.104 -3.297 11.017 1.00 98.06 165 GLY A O 1
ATOM 1294 N N . LEU A 1 166 ? -8.312 -3.747 11.021 1.00 97.94 166 LEU A N 1
ATOM 1295 C CA . LEU A 1 166 ? -8.777 -2.402 11.343 1.00 97.94 166 LEU A CA 1
ATOM 1296 C C . LEU A 1 166 ? -9.499 -2.406 12.686 1.00 97.94 166 LEU A C 1
ATOM 1298 O O . LEU A 1 166 ? -10.350 -3.263 12.943 1.00 97.94 166 LEU A O 1
ATOM 1302 N N . LEU A 1 167 ? -9.186 -1.414 13.517 1.00 97.81 167 LEU A N 1
ATOM 1303 C CA . LEU A 1 167 ? -9.909 -1.136 14.750 1.00 97.81 167 LEU A CA 1
ATOM 1304 C C . LEU A 1 167 ? -10.731 0.127 14.585 1.00 97.81 167 LEU A C 1
ATOM 1306 O O . LEU A 1 167 ? -10.191 1.219 14.403 1.00 97.81 167 LEU A O 1
ATOM 1310 N N . PHE A 1 168 ? -12.036 -0.038 14.711 1.00 96.56 168 PHE A N 1
ATOM 1311 C CA . PHE A 1 168 ? -12.975 1.063 14.700 1.00 96.56 168 PHE A CA 1
ATOM 1312 C C . PHE A 1 168 ? -13.392 1.407 16.123 1.00 96.56 168 PHE A C 1
ATOM 1314 O O . PHE A 1 168 ? -13.536 0.512 16.961 1.00 96.56 168 PHE A O 1
ATOM 1321 N N . ALA A 1 169 ? -13.659 2.681 16.374 1.00 94.94 169 ALA A N 1
ATOM 1322 C CA . ALA A 1 169 ? -14.265 3.187 17.591 1.00 94.94 169 ALA A CA 1
ATOM 1323 C C . ALA A 1 169 ? -15.504 4.021 17.266 1.00 94.94 169 ALA A C 1
ATOM 1325 O O . ALA A 1 169 ? -15.570 4.698 16.244 1.00 94.94 169 ALA A O 1
ATOM 1326 N N . SER A 1 170 ? -16.490 3.980 18.160 1.00 92.56 170 SER A N 1
ATOM 1327 C CA . SER A 1 170 ? -17.577 4.955 18.149 1.00 92.56 170 SER A CA 1
ATOM 1328 C C . SER A 1 170 ? -17.025 6.354 18.396 1.00 92.56 170 SER A C 1
ATOM 1330 O O . SER A 1 170 ? -16.146 6.506 19.240 1.00 92.56 170 SER A O 1
ATOM 1332 N N . GLU A 1 171 ? -17.580 7.358 17.723 1.00 86.00 171 GLU A N 1
ATOM 1333 C CA . GLU A 1 171 ? -17.255 8.772 17.949 1.00 86.00 171 GLU A CA 1
ATOM 1334 C C . GLU A 1 171 ? -17.438 9.132 19.434 1.00 86.00 171 GLU A C 1
ATOM 1336 O O . GLU A 1 171 ? -16.497 9.527 20.124 1.00 86.00 171 GLU A O 1
ATOM 1341 N N . ASP A 1 172 ? -18.622 8.824 19.969 1.00 87.75 172 ASP A N 1
ATOM 1342 C CA . ASP A 1 172 ? -18.961 9.090 21.360 1.00 87.75 172 ASP A CA 1
ATOM 1343 C C . ASP A 1 172 ? -18.569 7.972 22.330 1.00 87.75 172 ASP A C 1
ATOM 1345 O O . ASP A 1 172 ? -18.589 6.766 22.044 1.00 87.75 172 ASP A O 1
ATOM 1349 N N . GLY A 1 173 ? -18.296 8.389 23.567 1.00 89.44 173 GLY A N 1
ATOM 1350 C CA . GLY A 1 173 ? -18.113 7.502 24.705 1.00 89.44 173 GLY A CA 1
ATOM 1351 C C . GLY A 1 173 ? -19.431 6.896 25.191 1.00 89.44 173 GLY A C 1
ATOM 1352 O O . GLY A 1 173 ? -20.040 7.407 26.126 1.00 89.44 173 GLY A O 1
ATOM 1353 N N . VAL A 1 174 ? -19.857 5.782 24.596 1.00 89.69 174 VAL A N 1
ATOM 1354 C CA . VAL A 1 174 ? -21.137 5.117 24.920 1.00 89.69 174 VAL A CA 1
ATOM 1355 C C . VAL A 1 174 ? -21.044 4.050 26.020 1.00 89.69 174 VAL A C 1
ATOM 1357 O O . VAL A 1 174 ? -22.063 3.517 26.463 1.00 89.69 174 VAL A O 1
ATOM 1360 N N . ARG A 1 175 ? -19.835 3.688 26.469 1.00 90.88 175 ARG A N 1
ATOM 1361 C CA . ARG A 1 175 ? -19.631 2.687 27.529 1.00 90.88 175 ARG A CA 1
ATOM 1362 C C . ARG A 1 175 ? -19.840 3.299 28.915 1.00 90.88 175 ARG A C 1
ATOM 1364 O O . ARG A 1 175 ? -19.462 4.437 29.183 1.00 90.88 175 ARG A O 1
ATOM 1371 N N . LYS A 1 176 ? -20.380 2.503 29.844 1.00 91.69 176 LYS A N 1
ATOM 1372 C CA . LYS A 1 176 ? -20.486 2.888 31.262 1.00 91.69 176 LYS A CA 1
ATOM 1373 C C . LYS A 1 176 ? -19.098 3.032 31.899 1.00 91.69 176 LYS A C 1
ATOM 1375 O O . LYS A 1 176 ? -18.796 4.074 32.488 1.00 91.69 176 LYS A O 1
ATOM 1380 N N . ASP A 1 177 ? -18.271 2.008 31.708 1.00 93.75 177 ASP A N 1
ATOM 1381 C CA . ASP A 1 177 ? -16.909 1.897 32.227 1.00 93.75 177 ASP A CA 1
ATOM 1382 C C . ASP A 1 177 ? -15.874 2.170 31.134 1.00 93.75 177 ASP A C 1
ATOM 1384 O O . ASP A 1 177 ? -16.156 2.021 29.941 1.00 93.75 177 ASP A O 1
ATOM 1388 N N . PHE A 1 178 ? -14.667 2.553 31.552 1.00 93.19 178 PHE A N 1
ATOM 1389 C CA . PHE A 1 178 ? -13.556 2.747 30.629 1.00 93.19 178 PHE A CA 1
ATOM 1390 C C . PHE A 1 178 ? -13.172 1.435 29.937 1.00 93.19 178 PHE A C 1
ATOM 1392 O O . PHE A 1 178 ? -13.083 0.383 30.571 1.00 93.19 178 PHE A O 1
ATOM 1399 N N . ASP A 1 179 ? -12.907 1.519 28.643 1.00 92.31 179 ASP A N 1
ATOM 1400 C CA . ASP A 1 179 ? -12.212 0.504 27.885 1.00 92.31 179 ASP A CA 1
ATOM 1401 C C . ASP A 1 179 ? -10.735 0.495 28.266 1.00 92.31 179 ASP A C 1
ATOM 1403 O O . ASP A 1 179 ? -10.071 1.524 28.221 1.00 92.31 179 ASP A O 1
ATOM 1407 N N . ASN A 1 180 ? -10.233 -0.665 28.666 1.00 88.38 180 ASN A N 1
ATOM 1408 C CA . ASN A 1 180 ? -8.811 -0.905 28.909 1.00 88.38 180 ASN A CA 1
ATOM 1409 C C . ASN A 1 180 ? -8.412 -2.272 28.336 1.00 88.38 180 ASN A C 1
ATOM 1411 O O . ASN A 1 180 ? -7.555 -2.960 28.884 1.00 88.38 180 ASN A O 1
ATOM 1415 N N . ASN A 1 181 ? -9.139 -2.705 27.306 1.00 91.75 181 ASN A N 1
ATOM 1416 C CA . ASN A 1 181 ? -8.906 -3.972 26.643 1.00 91.75 181 ASN A CA 1
ATOM 1417 C C . ASN A 1 181 ? -7.747 -3.848 25.653 1.00 91.75 181 ASN A C 1
ATOM 1419 O O . ASN A 1 181 ? -7.440 -2.765 25.153 1.00 91.75 181 ASN A O 1
ATOM 1423 N N . GLU A 1 182 ? -7.172 -4.993 25.317 1.00 95.62 182 GLU A N 1
ATOM 1424 C CA . GLU A 1 182 ? -6.299 -5.143 24.161 1.00 95.62 182 GLU A CA 1
ATOM 1425 C C . GLU A 1 182 ? -7.080 -5.807 23.025 1.00 95.62 182 GLU A C 1
ATOM 1427 O O . GLU A 1 182 ? -7.979 -6.621 23.258 1.00 95.62 182 GLU A O 1
ATOM 1432 N N . TYR A 1 183 ? -6.748 -5.438 21.793 1.00 96.69 183 TYR A N 1
ATOM 1433 C CA . TYR A 1 183 ? -7.406 -5.912 20.582 1.00 96.69 183 TYR A CA 1
ATOM 1434 C C . TYR A 1 183 ? -6.373 -6.577 19.680 1.00 96.69 183 TYR A C 1
ATOM 1436 O O . TYR A 1 183 ? -5.293 -6.034 19.474 1.00 96.69 183 TYR A O 1
ATOM 1444 N N . VAL A 1 184 ? -6.699 -7.745 19.130 1.00 96.62 184 VAL A N 1
ATOM 1445 C CA . VAL A 1 184 ? -5.833 -8.420 18.154 1.00 96.62 184 VAL A CA 1
ATOM 1446 C C . VAL A 1 184 ? -6.243 -7.978 16.752 1.00 96.62 184 VAL A C 1
ATOM 1448 O O . VAL A 1 184 ? -7.370 -8.246 16.332 1.00 96.62 184 VAL A O 1
ATOM 1451 N N . LEU A 1 185 ? -5.336 -7.301 16.048 1.00 96.56 185 LEU A N 1
ATOM 1452 C CA . LEU A 1 185 ? -5.496 -6.791 14.686 1.00 96.56 185 LEU A CA 1
ATOM 1453 C C . LEU A 1 185 ? -4.438 -7.420 13.790 1.00 96.56 185 LEU A C 1
ATOM 1455 O O . LEU A 1 185 ? -3.256 -7.195 14.028 1.00 96.56 185 LEU A O 1
ATOM 1459 N N . ALA A 1 186 ? -4.845 -8.192 12.780 1.00 95.25 186 ALA A N 1
ATOM 1460 C CA . ALA A 1 186 ? -3.922 -8.934 11.914 1.00 95.25 186 ALA A CA 1
ATOM 1461 C C . ALA A 1 186 ? -2.805 -9.600 12.746 1.00 95.25 186 ALA A C 1
ATOM 1463 O O . ALA A 1 186 ? -1.638 -9.243 12.647 1.00 95.25 186 ALA A O 1
ATOM 1464 N N . ASP A 1 187 ? -3.196 -10.479 13.673 1.00 93.38 187 ASP A N 1
ATOM 1465 C CA . ASP A 1 187 ? -2.304 -11.219 14.583 1.00 93.38 187 ASP A CA 1
ATOM 1466 C C . ASP A 1 187 ? -1.411 -10.357 15.507 1.00 93.38 187 ASP A C 1
ATOM 1468 O O . ASP A 1 187 ? -0.588 -10.883 16.252 1.00 93.38 187 ASP A O 1
ATOM 1472 N N . THR A 1 188 ? -1.609 -9.036 15.524 1.00 94.69 188 THR A N 1
ATOM 1473 C CA . THR A 1 188 ? -0.851 -8.081 16.338 1.00 94.69 188 THR A CA 1
ATOM 1474 C C . THR A 1 188 ? -1.711 -7.590 17.496 1.00 94.69 188 THR A C 1
ATOM 1476 O O . THR A 1 188 ? -2.822 -7.103 17.293 1.00 94.69 188 THR A O 1
ATOM 1479 N N . LEU A 1 189 ? -1.213 -7.709 18.727 1.00 96.44 189 LEU A N 1
ATOM 1480 C CA . LEU A 1 189 ? -1.900 -7.202 19.915 1.00 96.44 189 LEU A CA 1
ATOM 1481 C C . LEU A 1 189 ? -1.712 -5.683 20.028 1.00 96.44 189 LEU A C 1
ATOM 1483 O O . LEU A 1 189 ? -0.586 -5.189 20.021 1.00 96.44 189 LEU A O 1
ATOM 1487 N N . VAL A 1 190 ? -2.814 -4.946 20.144 1.00 95.75 190 VAL A N 1
ATOM 1488 C CA . VAL A 1 190 ? -2.840 -3.482 20.204 1.00 95.75 190 VAL A CA 1
ATOM 1489 C C . VAL A 1 190 ? -3.576 -3.025 21.459 1.00 95.75 190 VAL A C 1
ATOM 1491 O O . VAL A 1 190 ? -4.737 -3.378 21.683 1.00 95.75 190 VAL A O 1
ATOM 1494 N N . SER A 1 191 ? -2.913 -2.198 22.265 1.00 94.19 191 SER A N 1
ATOM 1495 C CA . SER A 1 191 ? -3.532 -1.499 23.393 1.00 94.19 191 SER A CA 1
ATOM 1496 C C . SER A 1 191 ? -4.179 -0.191 22.926 1.00 94.19 191 SER A C 1
ATOM 1498 O O . SER A 1 191 ? -3.708 0.453 21.987 1.00 94.19 191 SER A O 1
ATOM 1500 N N . VAL A 1 192 ? -5.249 0.229 23.600 1.00 92.06 192 VAL A N 1
ATOM 1501 C CA . VAL A 1 192 ? -5.982 1.463 23.272 1.00 92.06 192 VAL A CA 1
ATOM 1502 C C . VAL A 1 192 ? -5.952 2.460 24.420 1.00 92.06 192 VAL A C 1
ATOM 1504 O O . VAL A 1 192 ? -5.712 2.108 25.576 1.00 92.06 192 VAL A O 1
ATOM 1507 N N . ASN A 1 193 ? -6.242 3.722 24.105 1.00 89.12 193 ASN A N 1
ATOM 1508 C CA . ASN A 1 193 ? -6.426 4.745 25.125 1.00 89.12 193 ASN A CA 1
ATOM 1509 C C . ASN A 1 193 ? -7.612 4.404 26.030 1.00 89.12 193 ASN A C 1
ATOM 1511 O O . ASN A 1 193 ? -8.668 3.966 25.570 1.00 89.12 193 ASN A O 1
ATOM 1515 N N . LYS A 1 194 ? -7.445 4.683 27.325 1.00 92.88 194 LYS A N 1
ATOM 1516 C CA . LYS A 1 194 ? -8.486 4.468 28.324 1.00 92.88 194 LYS A CA 1
ATOM 1517 C C . LYS A 1 194 ? -9.609 5.492 28.169 1.00 92.88 194 LYS A C 1
ATOM 1519 O O . LYS A 1 194 ? -9.554 6.581 28.736 1.00 92.88 194 LYS A O 1
ATOM 1524 N N . ASP A 1 195 ? -10.646 5.127 27.427 1.00 93.06 195 ASP A N 1
ATOM 1525 C CA . ASP A 1 195 ? -11.805 5.973 27.139 1.00 93.06 195 ASP A CA 1
ATOM 1526 C C . ASP A 1 195 ? -13.119 5.185 27.234 1.00 93.06 195 ASP A C 1
ATOM 1528 O O . ASP A 1 195 ? -13.136 4.036 27.654 1.00 93.06 195 ASP A O 1
ATOM 1532 N N . LYS A 1 196 ? -14.253 5.807 26.913 1.00 94.69 196 LYS A N 1
ATOM 1533 C CA . LYS A 1 196 ? -15.568 5.146 26.962 1.00 94.69 196 LYS A CA 1
ATOM 1534 C C . LYS A 1 196 ? -16.075 4.729 25.585 1.00 94.69 196 LYS A C 1
ATOM 1536 O O . LYS A 1 196 ? -17.259 4.424 25.443 1.00 94.69 196 LYS A O 1
ATOM 1541 N N . ARG A 1 197 ? -15.221 4.733 24.562 1.00 93.56 197 ARG A N 1
ATOM 1542 C CA . ARG A 1 197 ? -15.647 4.447 23.192 1.00 93.56 197 ARG A CA 1
ATOM 1543 C C . ARG A 1 197 ? -15.813 2.944 23.007 1.00 93.56 197 ARG A C 1
ATOM 1545 O O . ARG A 1 197 ? -15.098 2.130 23.597 1.00 93.56 197 ARG A O 1
ATOM 1552 N N . LYS A 1 198 ? -16.836 2.551 22.250 1.00 94.06 198 LYS A N 1
ATOM 1553 C CA . LYS A 1 198 ? -17.074 1.147 21.908 1.00 94.06 198 LYS A CA 1
ATOM 1554 C C . LYS A 1 198 ? -16.257 0.823 20.669 1.00 94.06 198 LYS A C 1
ATOM 1556 O O . LYS A 1 198 ? -16.338 1.558 19.693 1.00 94.06 198 LYS A O 1
ATOM 1561 N N . ARG A 1 199 ? -15.520 -0.286 20.701 1.00 95.12 199 ARG A N 1
ATOM 1562 C CA . ARG A 1 199 ? -14.655 -0.697 19.597 1.00 95.12 199 ARG A CA 1
ATOM 1563 C C . ARG A 1 199 ? -15.119 -1.981 18.938 1.00 95.12 199 ARG A C 1
ATOM 1565 O O . ARG A 1 199 ? -15.731 -2.830 19.589 1.00 95.12 199 ARG A O 1
ATOM 1572 N N . TYR A 1 200 ? -14.828 -2.108 17.652 1.00 94.50 200 TYR A N 1
ATOM 1573 C CA . TYR A 1 200 ? -15.035 -3.331 16.889 1.00 94.50 200 TYR A CA 1
ATOM 1574 C C . TYR A 1 200 ? -13.882 -3.551 15.913 1.00 94.50 200 TYR A C 1
ATOM 1576 O O . TYR A 1 200 ? -13.285 -2.603 15.406 1.00 94.50 200 TYR A O 1
ATOM 1584 N N . ILE A 1 201 ? -13.564 -4.823 15.684 1.00 96.88 201 ILE A N 1
ATOM 1585 C CA . ILE A 1 201 ? -12.466 -5.245 14.818 1.00 96.88 201 ILE A CA 1
ATOM 1586 C C . ILE A 1 201 ? -13.039 -5.669 13.468 1.00 96.88 201 ILE A C 1
ATOM 1588 O O . ILE A 1 201 ? -14.056 -6.365 13.413 1.00 96.88 201 ILE A O 1
ATOM 1592 N N . ASN A 1 202 ? -12.356 -5.302 12.390 1.00 96.44 202 ASN A N 1
ATOM 1593 C CA . ASN A 1 202 ? -12.564 -5.878 11.071 1.00 96.44 202 ASN A CA 1
ATOM 1594 C C . ASN A 1 202 ? -11.263 -6.503 10.551 1.00 96.44 202 ASN A C 1
ATOM 1596 O O . ASN A 1 202 ? -10.189 -5.928 10.721 1.00 96.44 202 ASN A O 1
ATOM 1600 N N . HIS A 1 203 ? -11.383 -7.668 9.912 1.00 95.94 203 HIS A N 1
ATOM 1601 C CA . HIS A 1 203 ? -10.281 -8.362 9.256 1.00 95.94 203 HIS A CA 1
ATOM 1602 C C . HIS A 1 203 ? -10.669 -8.749 7.838 1.00 95.94 203 HIS A C 1
ATOM 1604 O O . HIS A 1 203 ? -11.765 -9.265 7.611 1.00 95.94 203 HIS A O 1
ATOM 1610 N N . PHE A 1 204 ? -9.739 -8.570 6.908 1.00 96.00 204 PHE A N 1
ATOM 1611 C CA . PHE A 1 204 ? -9.842 -9.109 5.560 1.00 96.00 204 PHE A CA 1
ATOM 1612 C C . PHE A 1 204 ? -8.451 -9.416 5.007 1.00 96.00 204 PHE A C 1
ATOM 1614 O O . PHE A 1 204 ? -7.443 -8.912 5.499 1.00 96.00 204 PHE A O 1
ATOM 1621 N N . VAL A 1 205 ? -8.404 -10.281 3.999 1.00 95.56 205 VAL A N 1
ATOM 1622 C CA . VAL A 1 205 ? -7.173 -10.658 3.305 1.00 95.56 205 VAL A CA 1
ATOM 1623 C C . VAL A 1 205 ? -7.304 -10.236 1.852 1.00 95.56 205 VAL A C 1
ATOM 1625 O O . VAL A 1 205 ? -8.335 -10.476 1.225 1.00 95.56 205 VAL A O 1
ATOM 1628 N N . VAL A 1 206 ? -6.262 -9.597 1.335 1.00 94.56 206 VAL A N 1
ATOM 1629 C CA . VAL A 1 206 ? -6.142 -9.203 -0.067 1.00 94.56 206 VAL A CA 1
ATOM 1630 C C . VAL A 1 206 ? -5.027 -10.028 -0.686 1.00 94.56 206 VAL A C 1
ATOM 1632 O O . VAL A 1 206 ? -3.911 -10.010 -0.179 1.00 94.56 206 VAL A O 1
ATOM 1635 N N . SER A 1 207 ? -5.314 -10.749 -1.767 1.00 92.88 207 SER A N 1
ATOM 1636 C CA . SER A 1 207 ? -4.270 -11.408 -2.555 1.00 92.88 207 SER A CA 1
ATOM 1637 C C . SER A 1 207 ? -3.474 -10.369 -3.341 1.00 92.88 207 SER A C 1
ATOM 1639 O O . SER A 1 207 ? -4.050 -9.467 -3.950 1.00 92.88 207 SER A O 1
ATOM 1641 N N . VAL A 1 208 ? -2.158 -10.523 -3.348 1.00 87.75 208 VAL A N 1
ATOM 1642 C CA . VAL A 1 208 ? -1.217 -9.753 -4.154 1.00 87.75 208 VAL A CA 1
ATOM 1643 C C . VAL A 1 208 ? -0.764 -10.664 -5.284 1.00 87.75 208 VAL A C 1
ATOM 1645 O O . VAL A 1 208 ? -0.393 -11.811 -5.054 1.00 87.75 208 VAL A O 1
ATOM 1648 N N . ARG A 1 209 ? -0.850 -10.177 -6.519 1.00 69.12 209 ARG A N 1
ATOM 1649 C CA . ARG A 1 209 ? -0.275 -10.865 -7.671 1.00 69.12 209 ARG A CA 1
ATOM 1650 C C . ARG A 1 209 ? 0.987 -10.104 -8.053 1.00 69.12 209 ARG A C 1
ATOM 1652 O O . ARG A 1 209 ? 0.862 -8.963 -8.498 1.00 69.12 209 ARG A O 1
ATOM 1659 N N . ASN A 1 210 ? 2.137 -10.733 -7.836 1.00 55.91 210 ASN A N 1
ATOM 1660 C CA . ASN A 1 210 ? 3.398 -10.332 -8.458 1.00 55.91 210 ASN A CA 1
ATOM 1661 C C . ASN A 1 210 ? 3.414 -10.779 -9.925 1.00 55.91 210 ASN A C 1
ATOM 1663 O O . ASN A 1 210 ? 2.804 -11.837 -10.219 1.00 55.91 210 ASN A O 1
#